Protein AF-A0A9C6TWS6-F1 (afdb_monomer_lite)

pLDDT: mean 81.6, std 17.01, range [37.81, 96.62]

Secondary structure (DSSP, 8-state):
-EEEEETTTTEEEEPPPPBPSSSS-BTTGGGTEEE--TTSSEEEPTTEEEEEEEEPTT-TT-SS-B-STTSHHHHHHHH-GGGGGGGGSS--EEEESSSSS-TTEEE--STTSEEEEEEEET------STTTSPPPB-EEEEEPPPPPPB-SSGGGGTTSTTEEEEE-TTSTT-EEEEEPTTEEEETTTTEEEESSS-SSHHHHHHHHHHHHHH------

Foldseek 3Di:
DWDDADLVQQKTKDFFFAADQQARAGPCLVVQGFFADPPAQKFFDFQKKKKFFQFDPCLPADDPWAFDPLACNVVCCVLDSSNVNRVVHDTMTMDTPPPPDGRGGDGAHNPSGGRDMWIDGNQDSPCVDRPPRGDDTITMMGGDQDDAAFDPAQVVCPVAPQFGWDQDPPNPPTTGGAHHPQWDQDSSVNYTHGPPPDDPVPPVVVVVVVVPVVDPDDDD

Organism: Arachis duranensis (NCBI:txid130453)

Structure (mmCIF, N/CA/C/O backbone):
data_AF-A0A9C6TWS6-F1
#
_entry.id   AF-A0A9C6TWS6-F1
#
loop_
_atom_site.group_PDB
_atom_site.id
_atom_site.type_symbol
_atom_site.label_atom_id
_atom_site.label_alt_id
_atom_site.label_comp_id
_atom_site.label_asym_id
_atom_site.label_entity_id
_atom_site.label_seq_id
_atom_site.pdbx_PDB_ins_code
_atom_site.Cartn_x
_atom_site.Cartn_y
_atom_site.Cartn_z
_atom_site.occupancy
_atom_site.B_iso_or_equiv
_atom_site.auth_seq_id
_atom_site.auth_comp_id
_atom_site.auth_asym_id
_atom_site.auth_atom_id
_atom_site.pdbx_PDB_model_num
ATOM 1 N N . MET A 1 1 ? -1.370 -11.671 -2.737 1.00 84.69 1 MET A N 1
ATOM 2 C CA . MET A 1 1 ? -1.533 -12.503 -1.512 1.00 84.69 1 MET A CA 1
ATOM 3 C C . MET A 1 1 ? -1.108 -11.684 -0.296 1.00 84.69 1 MET A C 1
ATOM 5 O O . MET A 1 1 ? -0.206 -10.870 -0.447 1.00 84.69 1 MET A O 1
ATOM 9 N N . ILE A 1 2 ? -1.735 -11.853 0.875 1.00 93.50 2 ILE A N 1
ATOM 10 C CA . ILE A 1 2 ? -1.324 -11.159 2.113 1.00 93.50 2 ILE A CA 1
ATOM 11 C C . ILE A 1 2 ? -0.065 -11.831 2.677 1.00 93.50 2 ILE A C 1
ATOM 13 O O . ILE A 1 2 ? -0.045 -13.051 2.817 1.00 93.50 2 ILE A O 1
ATOM 17 N N . LYS A 1 3 ? 0.969 -11.043 2.994 1.00 95.38 3 LYS A N 1
ATOM 18 C CA . LYS A 1 3 ? 2.219 -11.507 3.620 1.00 95.38 3 LYS A CA 1
ATOM 19 C C . LYS A 1 3 ? 2.184 -11.368 5.137 1.00 95.38 3 LYS A C 1
ATOM 21 O O . LYS A 1 3 ? 2.626 -12.268 5.841 1.00 95.38 3 LYS A O 1
ATOM 26 N N . SER A 1 4 ? 1.666 -10.254 5.648 1.00 96.00 4 SER A N 1
ATOM 27 C CA . SER A 1 4 ? 1.556 -10.024 7.089 1.00 96.00 4 SER A CA 1
ATOM 28 C C . SER A 1 4 ? 0.463 -9.015 7.425 1.00 96.00 4 SER A C 1
ATOM 30 O O . SER A 1 4 ? 0.057 -8.211 6.584 1.00 96.00 4 SER A O 1
ATOM 32 N N . ILE A 1 5 ? -0.012 -9.078 8.669 1.00 94.75 5 ILE A N 1
ATOM 33 C CA . ILE A 1 5 ? -0.983 -8.151 9.254 1.00 94.75 5 ILE A CA 1
ATOM 34 C C . ILE A 1 5 ? -0.455 -7.760 10.632 1.00 94.75 5 ILE A C 1
ATOM 36 O O . ILE A 1 5 ? -0.204 -8.628 11.467 1.00 94.75 5 ILE A O 1
ATOM 40 N N . ASN A 1 6 ? -0.289 -6.463 10.874 1.00 93.19 6 ASN A N 1
ATOM 41 C CA . ASN A 1 6 ? 0.106 -5.918 12.164 1.00 93.19 6 ASN A CA 1
ATOM 42 C C . ASN A 1 6 ? -1.007 -4.995 12.689 1.00 93.19 6 ASN A C 1
ATOM 44 O O . ASN A 1 6 ? -1.132 -3.864 12.214 1.00 93.19 6 ASN A O 1
ATOM 48 N N . PRO A 1 7 ? -1.818 -5.448 13.661 1.00 89.88 7 PRO A N 1
ATOM 49 C CA . PRO A 1 7 ? -2.934 -4.660 14.180 1.00 89.88 7 PRO A CA 1
ATOM 50 C C . PRO A 1 7 ? -2.487 -3.458 15.022 1.00 89.88 7 PRO A C 1
ATOM 52 O O . PRO A 1 7 ? -3.198 -2.458 15.089 1.00 89.88 7 PRO A O 1
ATOM 55 N N . THR A 1 8 ? -1.290 -3.512 15.613 1.00 89.62 8 THR A N 1
ATOM 56 C CA . THR A 1 8 ? -0.732 -2.430 16.436 1.00 89.62 8 THR A CA 1
ATOM 57 C C . THR A 1 8 ? -0.305 -1.246 15.577 1.00 89.62 8 THR A C 1
ATOM 59 O O . THR A 1 8 ? -0.665 -0.103 15.862 1.00 89.62 8 THR A O 1
ATOM 62 N N . THR A 1 9 ? 0.440 -1.512 14.500 1.00 90.12 9 THR A N 1
ATOM 63 C CA . THR A 1 9 ? 0.865 -0.472 13.550 1.00 90.12 9 THR A CA 1
ATOM 64 C C . THR A 1 9 ? -0.191 -0.176 12.489 1.00 90.12 9 THR A C 1
ATOM 66 O O . THR A 1 9 ? -0.053 0.808 11.771 1.00 90.12 9 THR A O 1
ATOM 69 N N . ARG A 1 10 ? -1.254 -0.990 12.426 1.00 92.50 10 ARG A N 1
ATOM 70 C CA . ARG A 1 10 ? -2.328 -0.944 11.426 1.00 92.50 10 ARG A CA 1
ATOM 71 C C . ARG A 1 10 ? -1.800 -1.022 9.998 1.00 92.50 10 ARG A C 1
ATOM 73 O O . ARG A 1 10 ? -2.205 -0.237 9.147 1.00 92.50 10 ARG A O 1
ATOM 80 N N . HIS A 1 11 ? -0.907 -1.982 9.759 1.00 93.06 11 HIS A N 1
ATOM 81 C CA . HIS A 1 11 ? -0.340 -2.268 8.442 1.00 93.06 11 HIS A CA 1
ATOM 82 C C . HIS A 1 11 ? -0.606 -3.700 7.987 1.00 93.06 11 HIS A C 1
ATOM 84 O O . HIS A 1 11 ? -0.444 -4.656 8.745 1.00 93.06 11 HIS A O 1
ATOM 90 N N . ILE A 1 12 ? -1.021 -3.846 6.731 1.00 95.12 12 ILE A N 1
ATOM 91 C CA . ILE A 1 12 ? -1.088 -5.109 6.006 1.00 95.12 12 ILE A CA 1
ATOM 92 C C . ILE A 1 12 ? -0.025 -5.001 4.926 1.00 95.12 12 ILE A C 1
ATOM 94 O O . ILE A 1 12 ? -0.037 -4.054 4.142 1.00 95.12 12 ILE A O 1
ATOM 98 N N . ILE A 1 13 ? 0.877 -5.972 4.860 1.00 96.62 13 ILE A N 1
ATOM 99 C CA . ILE A 1 13 ? 1.808 -6.080 3.740 1.00 96.62 13 ILE A CA 1
ATOM 100 C C . ILE A 1 13 ? 1.236 -7.113 2.781 1.00 96.62 13 ILE A C 1
ATOM 102 O O . ILE A 1 13 ? 1.040 -8.273 3.151 1.00 96.62 13 ILE A O 1
ATOM 106 N N . ILE A 1 14 ? 0.975 -6.703 1.544 1.00 96.25 14 ILE A N 1
ATOM 107 C CA . ILE A 1 14 ? 0.594 -7.609 0.462 1.00 96.25 14 ILE A CA 1
ATOM 108 C C . ILE A 1 14 ? 1.761 -7.819 -0.495 1.00 96.25 14 ILE A C 1
ATOM 110 O O . ILE A 1 14 ? 2.574 -6.927 -0.725 1.00 96.25 14 ILE A O 1
ATOM 114 N N . GLN A 1 15 ? 1.829 -9.012 -1.070 1.00 95.38 15 GLN A N 1
ATOM 115 C CA . GLN A 1 15 ? 2.700 -9.300 -2.199 1.00 95.38 15 GLN A CA 1
ATOM 116 C C . GLN A 1 15 ? 2.147 -8.567 -3.435 1.00 95.38 15 GLN A C 1
ATOM 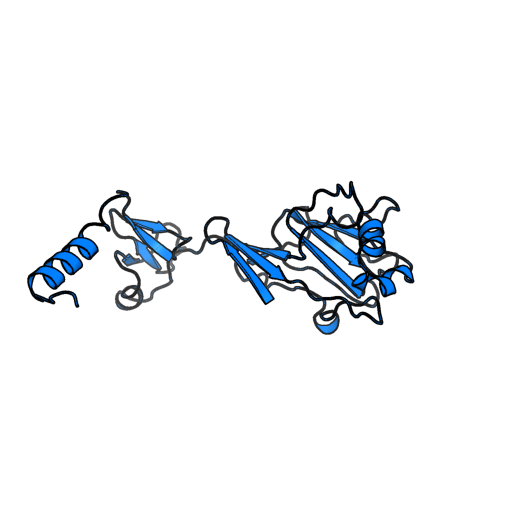118 O O . GLN A 1 15 ? 1.002 -8.865 -3.804 1.00 95.38 15 GLN A O 1
ATOM 123 N N . PRO A 1 16 ? 2.907 -7.640 -4.059 1.00 93.62 16 PRO A N 1
ATOM 124 C CA . PRO A 1 16 ? 2.514 -7.036 -5.329 1.00 93.62 16 PRO A CA 1
ATOM 125 C C . PRO A 1 16 ? 2.461 -8.084 -6.441 1.00 93.62 16 PRO A C 1
ATOM 127 O O . PRO A 1 16 ? 3.010 -9.186 -6.308 1.00 93.62 16 PRO A O 1
ATOM 130 N N . ALA A 1 17 ? 1.803 -7.724 -7.539 1.00 93.38 17 ALA A N 1
ATOM 131 C CA . ALA A 1 17 ? 1.812 -8.521 -8.750 1.00 93.38 17 ALA A CA 1
ATOM 132 C C . ALA A 1 17 ? 3.240 -8.751 -9.266 1.00 93.38 17 ALA A C 1
ATOM 134 O O . ALA A 1 17 ? 4.136 -7.927 -9.095 1.00 93.38 17 ALA A O 1
ATOM 135 N N . THR A 1 18 ? 3.461 -9.916 -9.869 1.00 93.62 18 THR A N 1
ATOM 136 C CA . THR A 1 18 ? 4.752 -10.271 -10.465 1.00 93.62 18 THR A CA 1
ATOM 137 C C . THR A 1 18 ? 4.860 -9.725 -11.882 1.00 93.62 18 THR A C 1
ATOM 139 O O . THR A 1 18 ? 3.839 -9.495 -12.537 1.00 93.62 18 THR A O 1
ATOM 142 N N . LEU A 1 19 ? 6.087 -9.605 -12.386 1.00 93.50 19 LEU A N 1
ATOM 143 C CA . LEU A 1 19 ? 6.344 -9.302 -13.792 1.00 93.50 19 LEU A CA 1
ATOM 144 C C . LEU A 1 19 ? 6.134 -10.538 -14.671 1.00 93.50 19 LEU A C 1
ATOM 146 O O . LEU A 1 19 ? 6.438 -11.667 -14.271 1.00 93.50 19 LEU A O 1
ATOM 150 N N . ASP A 1 20 ? 5.646 -10.316 -15.887 1.00 90.75 20 ASP A N 1
ATOM 151 C CA . ASP A 1 20 ? 5.745 -11.301 -16.956 1.00 90.75 20 ASP A CA 1
ATOM 152 C C . ASP A 1 20 ? 7.227 -11.483 -17.337 1.00 90.75 20 ASP A C 1
ATOM 154 O O . ASP A 1 20 ? 7.988 -10.529 -17.479 1.00 90.75 20 ASP A O 1
ATOM 158 N N . ARG A 1 21 ? 7.679 -12.733 -17.470 1.00 81.94 21 ARG A N 1
ATOM 159 C CA . ARG A 1 21 ? 9.093 -13.030 -17.765 1.00 81.94 21 ARG A CA 1
ATOM 160 C C . ARG A 1 21 ? 9.472 -12.749 -19.219 1.00 81.94 21 ARG A C 1
ATOM 162 O O . ARG A 1 21 ? 10.650 -12.584 -19.525 1.00 81.94 21 ARG A O 1
ATOM 169 N N . SER A 1 22 ? 8.492 -12.766 -20.115 1.00 86.75 22 SER A N 1
ATOM 170 C CA . SER A 1 22 ? 8.657 -12.588 -21.558 1.00 86.75 22 SER A CA 1
ATOM 171 C C . SER A 1 22 ? 8.461 -11.139 -22.002 1.00 86.75 22 SER A C 1
ATOM 173 O O . SER A 1 22 ? 9.038 -10.724 -23.008 1.00 86.75 22 SER A O 1
ATOM 175 N N . ALA A 1 23 ? 7.705 -10.354 -21.232 1.00 90.06 23 ALA A N 1
ATOM 176 C CA . ALA A 1 23 ? 7.381 -8.966 -21.529 1.00 90.06 23 ALA A CA 1
ATOM 177 C C . ALA A 1 23 ? 7.491 -8.094 -20.274 1.00 90.06 23 ALA A C 1
ATOM 179 O O . ALA A 1 23 ? 7.151 -8.521 -19.182 1.00 90.06 23 ALA A O 1
ATOM 180 N N . CYS A 1 24 ? 7.914 -6.837 -20.414 1.00 92.38 24 CYS A N 1
ATOM 181 C CA . CYS A 1 24 ? 7.959 -5.918 -19.275 1.00 92.38 24 CYS A CA 1
ATOM 182 C C . CYS A 1 24 ? 6.562 -5.372 -18.934 1.00 92.38 24 CYS A C 1
ATOM 184 O O . CYS A 1 24 ? 6.238 -4.216 -19.220 1.00 92.38 24 CYS A O 1
ATOM 186 N N . VAL A 1 25 ? 5.711 -6.231 -18.381 1.00 93.50 25 VAL A N 1
ATOM 187 C CA . VAL A 1 25 ? 4.344 -5.920 -17.956 1.00 93.50 25 VAL A CA 1
ATOM 188 C C . VAL A 1 25 ? 4.066 -6.578 -16.609 1.00 93.50 25 VAL A C 1
ATOM 190 O O . VAL A 1 25 ? 4.590 -7.652 -16.315 1.00 93.50 25 VAL A O 1
ATOM 193 N N . SER A 1 26 ? 3.257 -5.926 -15.778 1.00 94.69 26 SER A N 1
ATOM 194 C CA . SER A 1 26 ? 2.786 -6.536 -14.537 1.00 94.69 26 SER A CA 1
ATOM 195 C C . SER A 1 26 ? 1.630 -7.488 -14.828 1.00 94.69 26 SER A C 1
ATOM 197 O O . SER A 1 26 ? 0.787 -7.221 -15.687 1.00 94.69 26 SER A O 1
ATOM 199 N N . THR A 1 27 ? 1.555 -8.589 -14.088 1.00 94.38 27 THR A N 1
ATOM 200 C CA . THR A 1 27 ? 0.471 -9.581 -14.209 1.00 94.38 27 THR A CA 1
ATOM 201 C C . THR A 1 27 ? -0.915 -9.007 -13.896 1.00 94.38 27 THR A C 1
ATOM 203 O O . THR A 1 27 ? -1.916 -9.507 -14.407 1.00 94.38 27 THR A O 1
ATOM 206 N N . ASP A 1 28 ? -0.992 -7.917 -13.134 1.00 93.88 28 ASP A N 1
ATOM 207 C CA . ASP A 1 28 ? -2.223 -7.188 -12.811 1.00 93.88 28 ASP A CA 1
ATOM 208 C C . ASP A 1 28 ? -2.467 -5.948 -13.689 1.00 93.88 28 ASP A C 1
ATOM 210 O O . ASP A 1 28 ? -3.345 -5.142 -13.384 1.00 93.88 28 ASP A O 1
ATOM 214 N N . LEU A 1 29 ? -1.753 -5.797 -14.813 1.00 93.19 29 LEU A N 1
ATOM 215 C CA . LEU A 1 29 ? -1.938 -4.669 -15.735 1.00 93.19 29 LEU A CA 1
ATOM 216 C C . LEU A 1 29 ? -3.398 -4.514 -16.196 1.00 93.19 29 LEU A C 1
ATOM 218 O O . LEU A 1 29 ? -3.885 -3.400 -16.359 1.00 93.19 29 LEU A O 1
ATOM 222 N N . HIS A 1 30 ? -4.110 -5.629 -16.368 1.00 91.62 30 HIS A N 1
ATOM 223 C CA . HIS A 1 30 ? -5.527 -5.651 -16.739 1.00 91.62 30 HIS A CA 1
ATOM 224 C C . HIS A 1 30 ? -6.467 -5.106 -15.648 1.00 91.62 30 HIS A C 1
ATOM 226 O O . HIS A 1 30 ? -7.577 -4.684 -15.962 1.00 91.62 30 HIS A O 1
ATOM 232 N N . PHE A 1 31 ? -6.020 -5.078 -14.390 1.00 91.81 31 PHE A N 1
ATOM 233 C CA . PHE A 1 31 ? -6.698 -4.423 -13.267 1.00 91.81 31 PHE A CA 1
ATOM 234 C C . PHE A 1 31 ? -6.164 -3.010 -12.990 1.00 91.81 31 PHE A C 1
ATOM 236 O O . PHE A 1 31 ? -6.605 -2.357 -12.047 1.00 91.81 31 PHE A O 1
ATOM 243 N N . GLU A 1 32 ? -5.238 -2.528 -13.824 1.00 91.81 32 GLU A N 1
ATOM 244 C CA . GLU A 1 32 ? -4.543 -1.249 -13.671 1.00 91.81 32 GLU A CA 1
ATOM 245 C C . GLU A 1 32 ? -3.717 -1.128 -12.373 1.00 91.81 32 GLU A C 1
ATOM 247 O O . GLU A 1 32 ? -3.438 -0.017 -11.912 1.00 91.81 32 GLU A O 1
ATOM 252 N N . GLY A 1 33 ? -3.285 -2.258 -11.803 1.00 92.44 33 GLY A N 1
ATOM 253 C CA . GLY A 1 33 ? -2.496 -2.314 -10.571 1.00 92.44 33 GLY A CA 1
ATOM 254 C C . GLY A 1 33 ? -3.348 -2.436 -9.306 1.00 92.44 33 GLY A C 1
ATOM 255 O O . GLY A 1 33 ? -4.376 -3.115 -9.281 1.00 92.44 33 GLY A O 1
ATOM 256 N N . ILE A 1 34 ? -2.926 -1.762 -8.233 1.00 92.25 34 ILE A N 1
ATOM 257 C CA . ILE A 1 34 ? -3.652 -1.745 -6.955 1.00 92.25 34 ILE A CA 1
ATOM 258 C C . ILE A 1 34 ? -4.585 -0.545 -6.929 1.00 92.25 34 ILE A C 1
ATOM 260 O O . ILE A 1 34 ? -4.135 0.593 -7.052 1.00 92.25 34 ILE A O 1
ATOM 264 N N . ARG A 1 35 ? -5.870 -0.795 -6.676 1.00 90.81 35 ARG A N 1
ATOM 265 C CA . ARG A 1 35 ? -6.888 0.236 -6.454 1.00 90.81 35 ARG A CA 1
ATOM 266 C C . ARG A 1 35 ? -7.659 -0.074 -5.177 1.00 90.81 35 ARG A C 1
ATOM 268 O O . ARG A 1 35 ? -8.337 -1.095 -5.079 1.00 90.81 35 ARG A O 1
ATOM 275 N N . LEU A 1 36 ? -7.526 0.800 -4.190 1.00 91.00 36 LEU A N 1
ATOM 276 C CA . LEU A 1 36 ? -8.273 0.765 -2.940 1.00 91.00 36 LEU A CA 1
ATOM 277 C C . LEU A 1 36 ? -9.567 1.564 -3.106 1.00 91.00 36 LEU A C 1
ATOM 279 O O . LEU A 1 36 ? -9.651 2.494 -3.907 1.00 91.00 36 LEU A O 1
ATOM 283 N N . ASN A 1 37 ? -10.595 1.186 -2.353 1.00 89.81 37 ASN A N 1
ATOM 284 C CA . ASN A 1 37 ? -11.845 1.932 -2.337 1.00 89.81 37 ASN A CA 1
ATOM 285 C C . ASN A 1 37 ? -11.700 3.137 -1.403 1.00 89.81 37 ASN A C 1
ATOM 287 O O . ASN A 1 37 ? -11.523 2.952 -0.202 1.00 89.81 37 ASN A O 1
ATOM 291 N N . GLU A 1 38 ? -11.821 4.344 -1.955 1.00 87.44 38 GLU A N 1
ATOM 292 C CA . GLU A 1 38 ? -11.657 5.616 -1.235 1.00 87.44 38 GLU A CA 1
ATOM 293 C C . GLU A 1 38 ? -12.685 5.814 -0.103 1.00 87.44 38 GLU A C 1
ATOM 295 O O . GLU A 1 38 ? -12.494 6.656 0.768 1.00 87.44 38 GLU A O 1
ATOM 300 N N . THR A 1 39 ? -13.776 5.037 -0.086 1.00 88.19 39 THR A N 1
ATOM 301 C CA . THR A 1 39 ? -14.777 5.071 0.996 1.00 88.19 39 THR A CA 1
ATOM 302 C C . THR A 1 39 ? -14.461 4.127 2.154 1.00 88.19 39 THR A C 1
ATOM 304 O O . THR A 1 39 ? -15.094 4.209 3.209 1.00 88.19 39 THR A O 1
ATOM 307 N N . LEU A 1 40 ? -13.506 3.212 1.973 1.00 89.75 40 LEU A N 1
ATOM 308 C CA . LEU A 1 40 ? -13.061 2.287 3.008 1.00 89.75 40 LEU A CA 1
ATOM 309 C C . LEU A 1 40 ? -11.874 2.881 3.780 1.00 89.75 40 LEU A C 1
ATOM 311 O O . LEU A 1 40 ? -11.134 3.701 3.245 1.00 89.75 40 LEU A O 1
ATOM 315 N N . PRO A 1 41 ? -11.631 2.448 5.030 1.00 90.12 41 PRO A N 1
ATOM 316 C CA . PRO A 1 41 ? -10.602 3.039 5.886 1.00 90.12 41 PRO A CA 1
ATOM 317 C C . PRO A 1 41 ? -9.176 2.589 5.523 1.00 90.12 41 PRO A C 1
ATOM 319 O O . PRO A 1 41 ? -8.335 2.523 6.415 1.00 90.12 41 PRO A O 1
ATOM 322 N N . PHE A 1 42 ? -8.907 2.235 4.264 1.00 91.81 42 PHE A N 1
ATOM 323 C CA . PHE A 1 42 ? -7.625 1.707 3.797 1.00 91.81 42 PHE A CA 1
ATOM 324 C C . PHE A 1 42 ? -6.922 2.696 2.873 1.00 91.81 42 PHE A C 1
ATOM 326 O O . PHE A 1 42 ? -7.545 3.294 2.001 1.00 91.81 42 PHE A O 1
ATOM 333 N N . ALA A 1 43 ? -5.606 2.778 3.021 1.00 92.50 43 ALA A N 1
ATOM 334 C CA . ALA A 1 43 ? -4.726 3.596 2.204 1.00 92.50 43 ALA A CA 1
ATOM 335 C C . ALA A 1 43 ? -3.397 2.867 1.965 1.00 92.50 43 ALA A C 1
ATOM 337 O O . ALA A 1 43 ? -2.952 2.085 2.797 1.00 92.50 43 ALA A O 1
ATOM 338 N N . VAL A 1 44 ? -2.721 3.123 0.854 1.00 92.31 44 VAL A N 1
ATOM 339 C CA . VAL A 1 44 ? -1.317 2.779 0.645 1.00 92.31 44 VAL A CA 1
ATOM 340 C C . VAL A 1 44 ? -0.497 3.548 1.680 1.00 92.31 44 VAL A C 1
ATOM 342 O O . VAL A 1 44 ? -0.560 4.773 1.752 1.00 92.31 44 VAL A O 1
ATOM 345 N N . ALA A 1 45 ? 0.250 2.822 2.507 1.00 92.25 45 ALA A N 1
ATOM 346 C CA . ALA A 1 45 ? 1.021 3.404 3.597 1.00 92.25 45 ALA A CA 1
ATOM 347 C C . ALA A 1 45 ? 2.170 4.277 3.078 1.00 92.25 45 ALA A C 1
ATOM 349 O O . ALA A 1 45 ? 2.662 4.082 1.963 1.00 92.25 45 ALA A O 1
ATOM 350 N N . THR A 1 46 ? 2.645 5.206 3.903 1.00 89.31 46 THR A N 1
ATOM 351 C CA . THR A 1 46 ? 3.897 5.944 3.670 1.00 89.31 46 THR A CA 1
ATOM 352 C C . THR A 1 46 ? 5.104 5.005 3.746 1.00 89.31 46 THR A C 1
ATOM 354 O O . THR A 1 46 ? 5.085 4.042 4.504 1.00 89.31 46 THR A O 1
ATOM 357 N N . GLY A 1 47 ? 6.160 5.287 2.977 1.00 88.44 47 GLY A N 1
ATOM 358 C CA . GLY A 1 47 ? 7.425 4.540 3.044 1.00 88.44 47 GLY A CA 1
ATOM 359 C C . GLY A 1 47 ? 7.557 3.389 2.042 1.00 88.44 47 GLY A C 1
ATOM 360 O O . GLY A 1 47 ? 8.642 2.823 1.898 1.00 88.44 47 GLY A O 1
ATOM 361 N N . ASN A 1 48 ? 6.513 3.087 1.265 1.00 92.12 48 ASN A N 1
ATOM 362 C CA . ASN A 1 48 ? 6.661 2.206 0.110 1.00 92.12 48 ASN A CA 1
ATOM 363 C C . ASN A 1 48 ? 7.528 2.894 -0.950 1.00 92.12 48 ASN A C 1
ATOM 365 O O . ASN A 1 48 ? 7.296 4.053 -1.295 1.00 92.12 48 ASN A O 1
ATOM 369 N N . THR A 1 49 ? 8.495 2.171 -1.507 1.00 92.31 49 THR A N 1
ATOM 370 C CA . THR A 1 49 ? 9.206 2.567 -2.724 1.00 92.31 49 THR A CA 1
ATOM 371 C C . THR A 1 49 ? 8.613 1.814 -3.899 1.00 92.31 49 THR A C 1
ATOM 373 O O . THR A 1 49 ? 8.716 0.589 -3.968 1.00 92.31 49 THR A O 1
ATOM 376 N N . ILE A 1 50 ? 8.003 2.555 -4.817 1.00 92.69 50 ILE A N 1
ATOM 377 C CA . ILE A 1 50 ? 7.380 2.023 -6.022 1.00 92.69 50 ILE A CA 1
ATOM 378 C C . ILE A 1 50 ? 8.337 2.229 -7.189 1.00 92.69 50 ILE A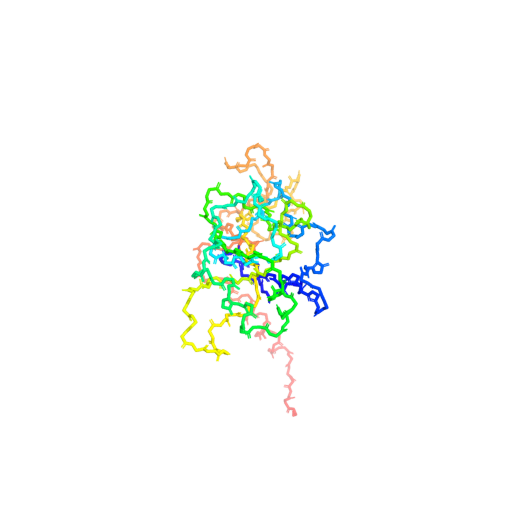 C 1
ATOM 380 O O . ILE A 1 50 ? 8.710 3.358 -7.504 1.00 92.69 50 ILE A O 1
ATOM 384 N N . ILE A 1 51 ? 8.717 1.132 -7.834 1.00 93.00 51 ILE A N 1
ATOM 385 C CA . ILE A 1 51 ? 9.473 1.107 -9.081 1.00 93.00 51 ILE A CA 1
ATOM 386 C C . ILE A 1 51 ? 8.473 0.940 -10.217 1.00 93.00 51 ILE A C 1
ATOM 388 O O . ILE A 1 51 ? 7.740 -0.041 -10.247 1.00 93.00 51 ILE A O 1
ATOM 392 N N . LEU A 1 52 ? 8.443 1.879 -11.153 1.00 92.62 52 LEU A N 1
ATOM 393 C CA . LEU A 1 52 ? 7.614 1.831 -12.349 1.00 92.62 52 LEU A CA 1
ATOM 394 C C . LEU A 1 52 ? 8.470 1.460 -13.560 1.00 92.62 52 LEU A C 1
ATOM 396 O O . LEU A 1 52 ? 9.570 1.983 -13.749 1.00 92.62 52 LEU A O 1
ATOM 400 N N . LEU A 1 53 ? 7.958 0.555 -14.386 1.00 92.69 53 LEU A N 1
ATOM 401 C CA . LEU A 1 53 ? 8.688 -0.066 -15.486 1.00 92.69 53 LEU A CA 1
ATOM 402 C C . LEU A 1 53 ? 7.877 0.026 -16.780 1.00 92.69 53 LEU A C 1
ATOM 404 O O . LEU A 1 53 ? 6.643 0.059 -16.750 1.00 92.69 53 LEU A O 1
ATOM 408 N N . ASN A 1 54 ? 8.584 0.029 -17.915 1.00 91.88 54 ASN A N 1
ATOM 409 C CA . ASN A 1 54 ? 7.987 0.159 -19.246 1.00 91.88 54 ASN A CA 1
ATOM 410 C C . ASN A 1 54 ? 7.049 1.372 -19.324 1.00 91.88 54 ASN A C 1
ATOM 412 O O . ASN A 1 54 ? 5.842 1.247 -19.540 1.00 91.88 54 ASN A O 1
ATOM 416 N N . CYS A 1 55 ? 7.616 2.541 -19.041 1.00 88.56 55 CYS A N 1
ATOM 417 C CA . CYS A 1 55 ? 6.901 3.803 -19.029 1.00 88.56 55 CYS A CA 1
ATOM 418 C C . CYS A 1 55 ? 6.955 4.477 -20.400 1.00 88.56 55 CYS A C 1
ATOM 420 O O . CYS A 1 55 ? 8.007 4.539 -21.037 1.00 88.56 55 CYS A O 1
ATOM 422 N N . THR A 1 56 ? 5.838 5.056 -20.831 1.00 84.12 56 THR A N 1
ATOM 423 C CA . THR A 1 56 ? 5.845 6.033 -21.921 1.00 84.12 56 THR A CA 1
ATOM 424 C C . THR A 1 56 ? 6.333 7.382 -21.398 1.00 84.12 56 THR A C 1
ATOM 426 O O . THR A 1 56 ? 5.796 7.891 -20.410 1.00 84.12 56 THR A O 1
ATOM 429 N N . ILE A 1 57 ? 7.320 7.976 -22.072 1.00 66.94 57 ILE A N 1
ATOM 430 C CA . ILE A 1 57 ? 7.781 9.347 -21.811 1.00 66.94 57 ILE A CA 1
ATOM 431 C C . ILE A 1 57 ? 6.560 10.277 -21.915 1.00 66.94 57 ILE A C 1
ATOM 433 O O . ILE A 1 57 ? 5.797 10.176 -22.875 1.00 66.94 57 ILE A O 1
ATOM 437 N N . ASN A 1 58 ? 6.370 11.155 -20.923 1.00 60.22 58 ASN A N 1
ATOM 438 C CA . ASN A 1 58 ? 5.211 12.049 -20.741 1.00 60.22 58 ASN A CA 1
ATOM 439 C C . ASN A 1 58 ? 3.969 11.451 -20.052 1.00 60.22 58 ASN A C 1
ATOM 441 O O . ASN A 1 58 ? 2.878 11.967 -20.271 1.00 60.22 58 ASN A O 1
ATOM 445 N N . ALA A 1 59 ? 4.089 10.415 -19.211 1.00 56.78 59 ALA A N 1
ATOM 446 C CA . ALA A 1 59 ? 2.980 9.965 -18.357 1.00 56.78 59 ALA A CA 1
ATOM 447 C C . ALA A 1 59 ? 2.471 11.130 -17.455 1.00 56.78 59 ALA A C 1
ATOM 449 O O . ALA A 1 59 ? 3.141 11.469 -16.478 1.00 56.78 59 ALA A O 1
ATOM 450 N N . PRO A 1 60 ? 1.309 11.763 -17.730 1.00 50.62 60 PRO A N 1
ATOM 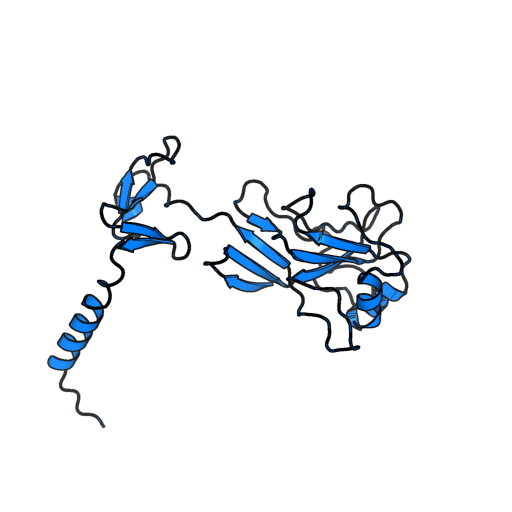451 C CA . PRO A 1 60 ? 0.968 13.091 -17.188 1.00 50.62 60 PRO A CA 1
ATOM 452 C C . PRO A 1 60 ? 0.471 13.110 -15.731 1.00 50.62 60 PRO A C 1
ATOM 454 O O . PRO A 1 60 ? 0.004 14.141 -15.252 1.00 50.62 60 PRO A O 1
ATOM 457 N N . HIS A 1 61 ? 0.465 11.969 -15.037 1.00 52.22 61 HIS A N 1
ATOM 458 C CA . HIS A 1 61 ? -0.404 11.766 -13.867 1.00 52.22 61 HIS A CA 1
ATOM 459 C C . HIS A 1 61 ? 0.263 11.112 -12.660 1.00 52.22 61 HIS A C 1
ATOM 461 O O . HIS A 1 61 ? -0.431 10.631 -11.763 1.00 52.22 61 HIS A O 1
ATOM 467 N N . ALA A 1 62 ? 1.589 11.065 -12.631 1.00 55.03 62 ALA A N 1
ATOM 468 C CA . ALA A 1 62 ? 2.305 10.395 -11.563 1.00 55.03 62 ALA A CA 1
ATOM 469 C C . ALA A 1 62 ? 2.791 11.384 -10.481 1.00 55.03 62 ALA A C 1
ATOM 471 O O . ALA A 1 62 ? 2.907 12.580 -10.760 1.00 55.03 62 ALA A O 1
ATOM 472 N N . PRO A 1 63 ? 3.072 10.900 -9.252 1.00 61.38 63 PRO A N 1
ATOM 473 C CA . PRO A 1 63 ? 3.817 11.642 -8.225 1.00 61.38 63 PRO A CA 1
ATOM 474 C C . PRO A 1 63 ? 5.127 12.219 -8.789 1.00 61.38 63 PRO A C 1
ATOM 476 O O . PRO A 1 63 ? 5.492 11.838 -9.898 1.00 61.38 63 PRO A O 1
ATOM 479 N N . PRO A 1 64 ? 5.885 13.084 -8.083 1.00 72.81 64 PRO A N 1
ATOM 480 C CA . PRO A 1 64 ? 7.231 13.440 -8.532 1.00 72.81 64 PRO A CA 1
ATOM 481 C C . PRO A 1 64 ? 8.058 12.155 -8.707 1.00 72.81 64 PRO A C 1
ATOM 483 O O . PRO A 1 64 ? 8.507 11.547 -7.736 1.00 72.81 64 PRO A O 1
ATOM 486 N N . LEU A 1 65 ? 8.158 11.703 -9.957 1.00 84.81 65 LEU A N 1
ATOM 487 C CA . LEU A 1 65 ? 8.800 10.461 -10.348 1.00 84.81 65 LEU A CA 1
ATOM 488 C C . LEU A 1 65 ? 10.278 10.750 -10.573 1.00 84.81 65 LEU A C 1
ATOM 490 O O . LEU A 1 65 ? 10.631 11.609 -11.380 1.00 84.81 65 LEU A O 1
ATOM 494 N N . ASP A 1 66 ? 11.140 9.988 -9.917 1.00 87.12 66 ASP A N 1
ATOM 495 C CA . ASP A 1 66 ? 12.556 9.950 -10.244 1.00 87.12 66 ASP A CA 1
ATOM 496 C C . ASP A 1 66 ? 12.787 8.962 -11.392 1.00 87.12 66 ASP A C 1
ATOM 498 O O . ASP A 1 66 ? 12.880 7.749 -11.185 1.00 87.12 66 ASP A O 1
ATOM 502 N N . CYS A 1 67 ? 12.855 9.493 -12.610 1.00 88.00 67 CYS A N 1
ATOM 503 C CA . CYS A 1 67 ? 13.235 8.762 -13.823 1.00 88.00 67 CYS A CA 1
ATOM 504 C C . CYS A 1 67 ? 14.689 9.056 -14.241 1.00 88.00 67 CYS A C 1
ATOM 506 O O . CYS A 1 67 ? 15.059 8.834 -15.394 1.00 88.00 67 CYS A O 1
ATOM 508 N N . SER A 1 68 ? 15.497 9.651 -13.353 1.00 85.88 68 SER A N 1
ATOM 509 C CA . SER A 1 68 ? 16.893 9.975 -13.647 1.00 85.88 68 SER A CA 1
ATOM 510 C C . SER A 1 68 ? 17.734 8.706 -13.797 1.00 85.88 68 SER A C 1
ATOM 512 O O . SER A 1 68 ? 17.384 7.647 -13.281 1.00 85.88 68 SER A O 1
ATOM 514 N N . ALA A 1 69 ? 18.903 8.817 -14.432 1.00 83.94 69 ALA A N 1
ATOM 515 C CA . ALA A 1 69 ? 19.832 7.690 -14.558 1.00 83.94 69 ALA A CA 1
ATOM 516 C C . ALA A 1 69 ? 20.318 7.136 -13.198 1.00 83.94 69 ALA A C 1
ATOM 518 O O . ALA A 1 69 ? 20.767 5.994 -13.126 1.00 83.94 69 ALA A O 1
ATOM 519 N N . SER A 1 70 ? 20.225 7.929 -12.122 1.00 84.25 70 SER A N 1
ATOM 520 C CA . SER A 1 70 ? 20.523 7.523 -10.741 1.00 84.25 70 SER A CA 1
ATOM 521 C C . SER A 1 70 ? 19.344 6.874 -10.009 1.00 84.25 70 SER A C 1
ATOM 523 O O . SER A 1 70 ? 19.509 6.439 -8.870 1.00 84.25 70 SER A O 1
ATOM 525 N N . SER A 1 71 ? 18.169 6.803 -10.638 1.00 86.38 71 SER A N 1
ATOM 526 C CA . SER A 1 71 ? 16.975 6.212 -10.042 1.00 86.38 71 SER A CA 1
ATOM 527 C C . SER A 1 71 ? 17.205 4.740 -9.674 1.00 86.38 71 SER A C 1
ATOM 529 O O . SER A 1 71 ? 17.781 3.982 -10.468 1.00 86.38 71 SER A O 1
ATOM 531 N N . PRO A 1 72 ? 16.695 4.273 -8.518 1.00 87.44 72 PRO A N 1
ATOM 532 C CA . PRO A 1 72 ? 16.800 2.872 -8.112 1.00 87.44 72 PRO A CA 1
ATOM 533 C C . PRO A 1 72 ? 16.097 1.899 -9.073 1.00 87.44 72 PRO A C 1
ATOM 535 O O . PRO A 1 72 ? 16.319 0.692 -8.996 1.00 87.44 72 PRO A O 1
ATOM 538 N N . CYS A 1 73 ? 15.272 2.380 -10.011 1.00 90.31 73 CYS A N 1
ATOM 539 C CA . CYS A 1 73 ? 14.673 1.513 -11.025 1.00 90.31 73 CYS A CA 1
ATOM 540 C C . CYS A 1 73 ? 15.727 0.851 -11.928 1.00 90.31 73 CYS A C 1
ATOM 542 O O . CYS A 1 73 ? 15.570 -0.307 -12.317 1.00 90.31 73 CYS A O 1
ATOM 544 N N . HIS A 1 74 ? 16.833 1.544 -12.214 1.00 89.31 74 HIS A N 1
ATOM 545 C CA . HIS A 1 74 ? 17.898 1.011 -13.059 1.00 89.31 74 HIS A CA 1
ATOM 546 C C . HIS A 1 74 ? 18.695 -0.093 -12.356 1.00 89.31 74 HIS A C 1
ATOM 548 O O . HIS A 1 74 ? 18.988 -1.120 -12.973 1.00 89.31 74 HIS A O 1
ATOM 554 N N . SER A 1 75 ? 19.007 0.077 -11.066 1.00 88.25 75 SER A N 1
ATOM 555 C CA . SER A 1 75 ? 19.638 -0.986 -10.275 1.00 88.25 75 SER A CA 1
ATOM 556 C C . SER A 1 75 ? 18.693 -2.170 -10.083 1.00 88.25 75 SER A C 1
ATOM 558 O O . SER A 1 75 ? 19.133 -3.307 -10.228 1.00 88.25 75 SER A O 1
ATOM 560 N N . TYR A 1 76 ? 17.389 -1.931 -9.890 1.00 90.06 76 TYR A N 1
ATOM 561 C CA . TYR A 1 76 ? 16.391 -3.003 -9.822 1.00 90.06 76 TYR A CA 1
ATOM 562 C C . TYR A 1 76 ? 16.436 -3.892 -11.073 1.00 90.06 76 TYR A C 1
ATOM 564 O O . TYR A 1 76 ? 16.620 -5.101 -10.946 1.00 90.06 76 TYR A O 1
ATOM 572 N N . ILE A 1 77 ? 16.345 -3.296 -12.270 1.00 90.69 77 ILE A N 1
ATOM 573 C CA . ILE A 1 77 ? 16.372 -4.028 -13.550 1.00 90.69 77 ILE A CA 1
ATOM 574 C C . ILE A 1 77 ? 17.664 -4.842 -13.710 1.00 90.69 77 ILE A C 1
ATOM 576 O O . ILE A 1 77 ? 17.634 -5.951 -14.240 1.00 90.69 77 ILE A O 1
ATOM 580 N N . LYS A 1 78 ? 18.801 -4.298 -13.265 1.00 88.50 78 LYS A N 1
ATOM 581 C CA . LYS A 1 78 ? 20.106 -4.962 -13.361 1.00 88.50 78 LYS A CA 1
ATOM 582 C C . LYS A 1 78 ? 20.232 -6.151 -12.405 1.00 88.50 78 LYS A C 1
ATOM 584 O O . LYS A 1 78 ? 20.796 -7.176 -12.785 1.00 88.50 78 LYS A O 1
ATOM 589 N N . ASP A 1 79 ? 19.729 -6.006 -11.183 1.00 87.50 79 ASP A N 1
ATOM 590 C CA . ASP A 1 79 ? 19.918 -6.985 -10.110 1.00 87.50 79 ASP A CA 1
ATOM 591 C C . ASP A 1 79 ? 18.881 -8.124 -10.152 1.00 87.50 79 ASP A C 1
ATOM 593 O O . ASP A 1 79 ? 19.124 -9.203 -9.605 1.00 87.50 79 ASP A O 1
ATOM 597 N N . HIS A 1 80 ? 17.741 -7.918 -10.824 1.00 87.94 80 HIS A N 1
ATOM 598 C CA . HIS A 1 80 ? 16.603 -8.841 -10.827 1.00 87.94 80 HIS A CA 1
ATOM 599 C C . HIS A 1 80 ? 16.408 -9.537 -12.175 1.00 87.94 80 HIS A C 1
ATOM 601 O O . HIS A 1 80 ? 16.064 -8.927 -13.187 1.00 87.94 80 HIS A O 1
ATOM 607 N N . LYS A 1 81 ? 16.567 -10.865 -12.185 1.00 87.25 81 LYS A N 1
ATOM 608 C CA . LYS A 1 81 ? 16.443 -11.683 -13.406 1.00 87.25 81 LYS A CA 1
ATOM 609 C C . LYS A 1 81 ? 15.033 -11.661 -14.004 1.00 87.25 81 LYS A C 1
ATOM 611 O O . LYS A 1 81 ? 14.887 -11.760 -15.218 1.00 87.25 81 LYS A O 1
ATOM 616 N N . ASP A 1 82 ? 14.007 -11.540 -13.171 1.00 85.44 82 ASP A N 1
ATOM 617 C CA . ASP A 1 82 ? 12.604 -11.411 -13.576 1.00 85.44 82 ASP A CA 1
ATOM 618 C C . ASP A 1 82 ? 12.296 -10.064 -14.245 1.00 85.44 82 ASP A C 1
ATOM 620 O O . ASP A 1 82 ? 11.333 -9.970 -14.999 1.00 85.44 82 ASP A O 1
ATOM 624 N N . ALA A 1 83 ? 13.155 -9.057 -14.067 1.00 88.94 83 ALA A N 1
ATOM 625 C CA . ALA A 1 83 ? 13.058 -7.763 -14.735 1.00 88.94 83 ALA A CA 1
ATOM 626 C C . ALA A 1 83 ? 13.860 -7.689 -16.049 1.00 88.94 83 ALA A C 1
ATOM 628 O O . ALA A 1 83 ? 13.930 -6.627 -16.667 1.00 88.94 83 ALA A O 1
ATOM 629 N N . TYR A 1 84 ? 14.446 -8.794 -16.528 1.00 87.81 84 TYR A N 1
ATOM 630 C CA . TYR A 1 84 ? 15.298 -8.793 -17.725 1.00 87.81 84 TYR A CA 1
ATOM 631 C C . TYR A 1 84 ? 14.598 -8.223 -18.972 1.00 87.81 84 TYR A C 1
ATOM 633 O O . TYR A 1 84 ? 15.196 -7.448 -19.723 1.00 87.81 84 TYR A O 1
ATOM 641 N N . ALA A 1 85 ? 13.315 -8.543 -19.177 1.00 90.06 85 ALA A N 1
ATOM 642 C CA . ALA A 1 85 ? 12.526 -7.997 -20.284 1.00 90.06 85 ALA A CA 1
ATOM 643 C C . ALA A 1 85 ? 12.398 -6.460 -20.215 1.00 90.06 85 ALA A C 1
ATOM 645 O O . ALA A 1 85 ? 12.292 -5.798 -21.247 1.00 90.06 85 ALA A O 1
ATOM 646 N N . CYS A 1 86 ? 12.469 -5.884 -19.011 1.00 90.56 86 CYS A N 1
ATOM 647 C CA . CYS A 1 86 ? 12.416 -4.445 -18.768 1.00 90.56 86 CYS A CA 1
ATOM 648 C C . CYS A 1 86 ? 13.714 -3.713 -19.112 1.00 90.56 86 CYS A C 1
ATOM 650 O O . CYS A 1 86 ? 13.681 -2.511 -19.353 1.00 90.56 86 CYS A O 1
ATOM 652 N N . GLY A 1 87 ? 14.844 -4.417 -19.223 1.00 86.12 87 GLY A N 1
ATOM 653 C CA . GLY A 1 87 ? 16.099 -3.818 -19.689 1.00 86.12 87 GLY A CA 1
ATOM 654 C C . GLY A 1 87 ? 16.077 -3.395 -21.161 1.00 86.12 87 GLY A C 1
ATOM 655 O O . GLY A 1 87 ? 16.973 -2.684 -21.604 1.00 86.12 87 GLY A O 1
ATOM 656 N N . ARG A 1 88 ? 15.067 -3.828 -21.929 1.00 79.81 88 ARG A N 1
ATOM 657 C CA . ARG A 1 88 ? 14.925 -3.546 -23.367 1.00 79.81 88 ARG A CA 1
ATOM 658 C C . ARG A 1 88 ? 13.986 -2.372 -23.677 1.00 79.81 88 ARG A C 1
ATOM 660 O O . ARG A 1 88 ? 13.831 -2.034 -24.846 1.00 79.81 88 ARG A O 1
ATOM 667 N N . VAL A 1 89 ? 13.337 -1.784 -22.667 1.00 70.94 89 VAL A N 1
ATOM 668 C CA . VAL A 1 89 ? 12.347 -0.700 -22.825 1.00 70.94 89 VAL A CA 1
ATOM 669 C C . VAL A 1 89 ? 12.881 0.646 -22.337 1.00 70.94 89 VAL A C 1
ATOM 671 O O . VAL A 1 89 ? 13.783 0.714 -21.509 1.00 70.94 89 VAL A O 1
ATOM 674 N N . ALA A 1 90 ? 12.332 1.726 -22.898 1.00 67.19 90 ALA A N 1
ATOM 675 C CA . ALA A 1 90 ? 12.994 3.029 -22.962 1.00 67.19 90 ALA A CA 1
ATOM 676 C C . ALA A 1 90 ? 12.974 3.862 -21.667 1.00 67.19 90 ALA A C 1
ATOM 678 O O . ALA A 1 90 ? 13.749 4.811 -21.556 1.00 67.19 90 ALA A O 1
ATOM 679 N N . THR A 1 91 ? 12.098 3.581 -20.694 1.00 86.81 91 THR A N 1
ATOM 680 C CA . THR A 1 91 ? 11.990 4.421 -19.484 1.00 86.81 91 THR A CA 1
ATOM 681 C C . THR A 1 91 ? 11.485 3.636 -18.275 1.00 86.81 91 THR A C 1
ATOM 683 O O . THR A 1 91 ? 10.491 2.908 -18.357 1.00 86.81 91 THR A O 1
ATOM 686 N N . CYS A 1 92 ? 12.164 3.821 -17.143 1.00 90.38 92 CYS A N 1
ATOM 687 C CA . CYS A 1 92 ? 11.715 3.416 -15.816 1.00 90.38 92 CYS A CA 1
ATOM 688 C C . CYS A 1 92 ? 11.784 4.611 -14.867 1.00 90.38 92 CYS A C 1
ATOM 690 O O . CYS A 1 92 ? 12.512 5.570 -15.123 1.00 90.38 92 CYS A O 1
ATOM 692 N N . CYS A 1 93 ? 11.019 4.549 -13.784 1.00 90.25 93 CYS A N 1
ATOM 693 C CA . CYS A 1 93 ? 10.989 5.591 -12.769 1.00 90.25 93 CYS A CA 1
ATOM 694 C C . CYS A 1 93 ? 10.812 4.985 -11.377 1.00 90.25 93 CYS A C 1
ATOM 696 O O . CYS A 1 93 ? 10.426 3.825 -11.238 1.00 90.25 93 CYS A O 1
ATOM 698 N N . ALA A 1 94 ? 11.031 5.780 -10.337 1.00 90.25 94 ALA A N 1
ATOM 699 C CA . ALA A 1 94 ? 10.748 5.403 -8.962 1.00 90.25 94 ALA A CA 1
ATOM 700 C C . ALA A 1 94 ? 10.091 6.553 -8.194 1.00 90.25 94 ALA A C 1
ATOM 702 O O . ALA A 1 94 ? 10.337 7.721 -8.483 1.00 90.25 94 ALA A O 1
ATOM 703 N N . TYR A 1 95 ? 9.274 6.235 -7.194 1.00 88.81 95 TYR A N 1
ATOM 704 C CA . TYR A 1 95 ? 8.790 7.216 -6.222 1.00 88.81 95 TYR A CA 1
ATOM 705 C C . TYR A 1 95 ? 8.571 6.580 -4.851 1.00 88.81 95 TYR A C 1
ATOM 707 O O . TYR A 1 95 ? 8.447 5.360 -4.728 1.00 88.81 95 TYR A O 1
ATOM 715 N N . LYS A 1 96 ? 8.507 7.419 -3.813 1.00 88.94 96 LYS A N 1
ATOM 716 C CA . LYS A 1 96 ? 8.129 7.005 -2.458 1.00 88.94 96 LYS A CA 1
ATOM 717 C C . LYS A 1 96 ? 6.710 7.454 -2.127 1.00 88.94 96 LYS A C 1
ATOM 719 O O . LYS A 1 96 ? 6.313 8.569 -2.466 1.00 88.94 96 LYS A O 1
ATOM 724 N N . THR A 1 97 ? 5.944 6.593 -1.468 1.00 87.88 97 THR A N 1
ATOM 725 C CA . THR A 1 97 ? 4.608 6.929 -0.961 1.00 87.88 97 THR A CA 1
ATOM 726 C C . THR A 1 97 ? 4.702 7.777 0.310 1.00 87.88 97 THR A C 1
ATOM 728 O O . THR A 1 97 ? 5.693 7.704 1.040 1.00 87.88 97 THR A O 1
ATOM 731 N N . GLY A 1 98 ? 3.666 8.579 0.579 1.00 76.81 98 GLY A N 1
ATOM 732 C CA . GLY A 1 98 ? 3.635 9.554 1.681 1.00 76.81 98 GLY A CA 1
ATOM 733 C C . GLY A 1 98 ? 3.956 11.000 1.281 1.00 76.81 98 GLY A C 1
ATOM 734 O O . GLY A 1 98 ? 4.206 11.832 2.148 1.00 76.81 98 GLY A O 1
ATOM 735 N N . GLY A 1 99 ? 3.974 11.297 -0.025 1.00 64.62 99 GLY A N 1
ATOM 736 C CA . GLY A 1 99 ? 3.968 12.661 -0.571 1.00 64.62 99 GLY A CA 1
ATOM 737 C C . GLY A 1 99 ? 2.544 13.193 -0.835 1.00 64.62 99 GLY A C 1
ATOM 738 O O . GLY A 1 99 ? 1.572 12.553 -0.449 1.00 64.62 99 GLY A O 1
ATOM 739 N N . PRO A 1 100 ? 2.379 14.323 -1.551 1.00 53.16 100 PRO A N 1
ATOM 740 C CA . PRO A 1 100 ? 1.079 14.971 -1.800 1.00 53.16 100 PRO A CA 1
ATOM 741 C C . PRO A 1 100 ? 0.132 14.216 -2.761 1.00 53.16 100 PRO A C 1
ATOM 743 O O . PRO A 1 100 ? -0.868 14.777 -3.207 1.00 53.16 100 PRO A O 1
ATOM 746 N N . HIS A 1 101 ? 0.429 12.962 -3.118 1.00 54.97 101 HIS A N 1
ATOM 747 C CA . HIS A 1 101 ? -0.306 12.210 -4.135 1.00 54.97 101 HIS A CA 1
ATOM 748 C C . HIS A 1 101 ? -0.831 10.864 -3.627 1.00 54.97 101 HIS A C 1
ATOM 750 O O . HIS A 1 101 ? -0.098 10.079 -3.034 1.00 54.97 101 HIS A O 1
ATOM 756 N N . LYS A 1 102 ? -2.110 10.639 -3.959 1.00 58.56 102 LYS A N 1
ATOM 757 C CA . LYS A 1 102 ? -2.913 9.407 -3.983 1.00 58.56 102 LYS A CA 1
ATOM 758 C C . LYS A 1 102 ? -2.490 8.289 -3.031 1.00 58.56 102 LYS A C 1
ATOM 760 O O . LYS A 1 102 ? -1.751 7.376 -3.380 1.00 58.56 102 LYS A O 1
ATOM 765 N N . GLU A 1 103 ? -3.141 8.298 -1.880 1.00 71.31 103 GLU A N 1
ATOM 766 C CA . GLU A 1 103 ? -3.100 7.238 -0.878 1.00 71.31 103 GLU A CA 1
ATOM 767 C C . GLU A 1 103 ? -3.921 5.995 -1.269 1.00 71.31 103 GLU A C 1
ATOM 769 O O . GLU A 1 103 ? -3.984 5.056 -0.494 1.00 71.31 103 GLU A O 1
ATOM 774 N N . TYR A 1 104 ? -4.561 5.937 -2.442 1.00 85.88 104 TYR A N 1
ATOM 775 C CA . TYR A 1 104 ? -5.524 4.866 -2.756 1.00 85.88 104 TYR A CA 1
ATOM 776 C C . TYR A 1 104 ? -5.155 3.994 -3.958 1.00 85.88 104 TYR A C 1
ATOM 778 O O . TYR A 1 104 ? -5.838 3.005 -4.207 1.00 85.88 104 TYR A O 1
ATOM 786 N N . GLU A 1 105 ? -4.094 4.303 -4.709 1.00 87.44 105 GLU A N 1
ATOM 787 C CA . GLU A 1 105 ? -3.721 3.489 -5.872 1.00 87.44 105 GLU A CA 1
ATOM 788 C C . GLU A 1 105 ? -2.209 3.371 -6.094 1.00 87.44 105 GLU A C 1
ATOM 790 O O . GLU A 1 105 ? -1.449 4.312 -5.872 1.00 87.44 105 GLU A O 1
ATOM 795 N N . VAL A 1 106 ? -1.788 2.210 -6.600 1.00 89.81 106 VAL A N 1
ATOM 796 C CA . VAL A 1 106 ? -0.511 2.020 -7.299 1.00 89.81 106 VAL A CA 1
ATOM 797 C C . VAL A 1 106 ? -0.864 1.684 -8.736 1.00 89.81 106 VAL A C 1
ATOM 799 O O . VAL A 1 106 ? -1.312 0.576 -9.028 1.00 89.81 106 VAL A O 1
ATOM 802 N N . ARG A 1 107 ? -0.734 2.677 -9.614 1.00 88.00 107 ARG A N 1
ATOM 803 C CA . ARG A 1 107 ? -1.339 2.631 -10.942 1.00 88.00 107 ARG A CA 1
ATOM 804 C C . ARG A 1 107 ? -0.361 2.152 -12.007 1.00 88.00 107 ARG A C 1
ATOM 806 O O . ARG A 1 107 ? 0.711 2.732 -12.171 1.00 88.00 107 ARG A O 1
ATOM 813 N N . VAL A 1 108 ? -0.800 1.188 -12.809 1.00 89.81 108 VAL A N 1
ATOM 814 C CA . VAL A 1 108 ? -0.175 0.828 -14.088 1.00 89.81 108 VAL A CA 1
ATOM 815 C C . VAL A 1 108 ? -1.183 0.949 -15.220 1.00 89.81 108 VAL A C 1
ATOM 817 O O . VAL A 1 108 ? -2.360 0.637 -15.072 1.00 89.81 108 VAL A O 1
ATOM 820 N N . ARG A 1 109 ? -0.734 1.454 -16.364 1.00 86.44 109 ARG A N 1
ATOM 821 C CA . ARG A 1 109 ? -1.548 1.637 -17.565 1.00 86.44 109 ARG A CA 1
ATOM 822 C C . ARG A 1 109 ? -0.614 1.579 -18.763 1.00 86.44 109 ARG A C 1
ATOM 824 O O . ARG A 1 109 ? 0.259 2.429 -18.886 1.00 86.44 109 ARG A O 1
ATOM 831 N N . GLY A 1 110 ? -0.769 0.563 -19.612 1.00 79.00 110 GLY A N 1
ATOM 832 C CA . GLY A 1 110 ? 0.190 0.279 -20.685 1.00 79.00 110 GLY A CA 1
ATOM 833 C C . GLY A 1 110 ? 0.387 1.461 -21.638 1.00 79.00 110 GLY A C 1
ATOM 834 O O . GLY A 1 110 ? 1.506 1.924 -21.824 1.00 79.00 110 GLY A O 1
ATOM 835 N N . SER A 1 111 ? -0.699 1.996 -22.207 1.00 79.62 111 SER A N 1
ATOM 836 C CA . SER A 1 111 ? -0.649 3.191 -23.059 1.00 79.62 111 SER A CA 1
ATOM 837 C C . SER A 1 111 ? -0.760 4.477 -22.232 1.00 79.62 111 SER A C 1
ATOM 839 O O . SER A 1 111 ? -1.758 4.669 -21.531 1.00 79.62 111 SER A O 1
ATOM 841 N N . GLY A 1 112 ? 0.213 5.384 -22.362 1.00 78.38 112 GLY A N 1
ATOM 842 C CA . GLY A 1 112 ? 0.201 6.693 -21.691 1.00 78.38 112 GLY A CA 1
ATOM 843 C C . GLY A 1 112 ? 0.563 6.644 -20.201 1.00 78.38 112 GLY A C 1
ATOM 844 O O . GLY A 1 112 ? 0.272 7.588 -19.465 1.00 78.38 112 GLY A O 1
ATOM 845 N N . GLY A 1 113 ? 1.164 5.543 -19.751 1.00 86.19 113 GLY A N 1
ATOM 846 C CA . GLY A 1 113 ? 1.608 5.315 -18.382 1.00 86.19 113 GLY A CA 1
ATOM 847 C C . GLY A 1 113 ? 2.755 4.308 -18.335 1.00 86.19 113 GLY A C 1
ATOM 848 O O . GLY A 1 113 ? 3.509 4.170 -19.297 1.00 86.19 113 GLY A O 1
ATOM 849 N N . CYS A 1 114 ? 2.888 3.623 -17.203 1.00 90.31 114 CYS A N 1
ATOM 850 C CA . CYS A 1 114 ? 3.834 2.525 -17.027 1.00 90.31 114 CYS A CA 1
ATOM 851 C C . CYS A 1 114 ? 3.087 1.194 -17.051 1.00 90.31 114 CYS A C 1
ATOM 853 O O . CYS A 1 114 ? 2.045 1.061 -16.411 1.00 90.31 114 CYS A O 1
ATOM 855 N N . ALA A 1 115 ? 3.598 0.214 -17.793 1.00 92.31 115 ALA A N 1
ATOM 856 C CA . ALA A 1 115 ? 2.936 -1.081 -17.964 1.00 92.31 115 ALA A CA 1
ATOM 857 C C . ALA A 1 115 ? 3.225 -2.078 -16.827 1.00 92.31 115 ALA A C 1
ATOM 859 O O . ALA A 1 115 ? 2.615 -3.147 -16.759 1.00 92.31 115 ALA A O 1
ATOM 860 N N . ALA A 1 116 ? 4.167 -1.752 -15.947 1.00 93.88 116 ALA A N 1
ATOM 861 C CA . ALA A 1 116 ? 4.583 -2.605 -14.850 1.00 93.88 116 ALA A CA 1
ATOM 862 C C . ALA A 1 116 ? 4.986 -1.787 -13.623 1.00 93.88 116 ALA A C 1
ATOM 864 O O . ALA A 1 116 ? 5.415 -0.636 -13.738 1.00 93.88 116 ALA A O 1
ATOM 865 N N . TYR A 1 117 ? 4.876 -2.409 -12.452 1.00 94.12 117 TYR A N 1
ATOM 866 C CA . TYR A 1 117 ? 5.405 -1.859 -11.217 1.00 94.12 117 TYR A CA 1
ATOM 867 C C . TYR A 1 117 ? 5.967 -2.962 -10.322 1.00 94.12 117 TYR A C 1
ATOM 869 O O . TYR A 1 117 ? 5.593 -4.126 -10.442 1.00 94.12 117 TYR A O 1
ATOM 877 N N . GLN A 1 118 ? 6.851 -2.568 -9.415 1.00 94.69 118 GLN A N 1
ATOM 878 C CA . GLN A 1 118 ? 7.287 -3.351 -8.269 1.00 94.69 118 GLN A CA 1
ATOM 879 C C . GLN A 1 118 ? 7.305 -2.467 -7.033 1.00 94.69 118 GLN A C 1
ATOM 881 O O . GLN A 1 118 ? 7.422 -1.246 -7.136 1.00 94.69 118 GLN A O 1
ATOM 886 N N . SER A 1 119 ? 7.158 -3.070 -5.859 1.00 94.19 119 SER A N 1
ATOM 887 C CA . SER A 1 119 ? 7.063 -2.323 -4.608 1.00 94.19 119 SER A CA 1
ATOM 888 C C . SER A 1 119 ? 7.866 -2.975 -3.504 1.00 94.19 119 SER A C 1
ATOM 890 O O . SER A 1 119 ? 7.858 -4.199 -3.350 1.00 94.19 119 SER A O 1
ATOM 892 N N . PHE A 1 120 ? 8.486 -2.119 -2.703 1.00 94.06 120 PHE A N 1
ATOM 893 C CA . PHE A 1 120 ? 9.291 -2.480 -1.551 1.00 94.06 120 PHE A CA 1
ATOM 894 C C . PHE A 1 120 ? 8.893 -1.621 -0.357 1.00 94.06 120 PHE A C 1
ATOM 896 O O . PHE A 1 120 ? 8.814 -0.397 -0.470 1.00 94.06 120 PHE A O 1
ATOM 903 N N . VAL A 1 121 ? 8.681 -2.248 0.794 1.00 92.00 121 VAL A N 1
ATOM 904 C CA . VAL A 1 121 ? 8.393 -1.535 2.044 1.00 92.00 121 VAL A CA 1
ATOM 905 C C . VAL A 1 121 ? 9.712 -1.036 2.642 1.00 92.00 121 VAL A C 1
ATOM 907 O O . VAL A 1 121 ? 10.659 -1.811 2.754 1.00 92.00 121 VAL A O 1
ATOM 910 N N . ASP A 1 122 ? 9.786 0.253 2.988 1.00 85.62 122 ASP A N 1
ATOM 911 C CA . ASP A 1 122 ? 10.912 0.894 3.689 1.00 85.62 122 ASP A CA 1
ATOM 912 C C . ASP A 1 122 ? 12.290 0.741 3.011 1.00 85.62 122 ASP A C 1
ATOM 914 O O . ASP A 1 122 ? 13.337 0.679 3.659 1.00 85.62 122 ASP A O 1
ATOM 918 N N . PHE A 1 123 ? 12.319 0.710 1.673 1.00 87.19 123 PHE A N 1
ATOM 919 C CA . PHE A 1 123 ? 13.574 0.640 0.925 1.00 87.19 123 PHE A CA 1
ATOM 920 C C . PHE A 1 123 ? 14.368 1.958 0.994 1.00 87.19 123 PHE A C 1
ATOM 922 O O . PHE A 1 123 ? 13.886 3.045 0.650 1.00 87.19 123 PHE A O 1
ATOM 929 N N . ASN A 1 124 ? 15.635 1.850 1.402 1.00 76.44 124 ASN A N 1
ATOM 930 C CA . ASN A 1 124 ? 16.518 2.994 1.651 1.00 76.44 124 ASN A CA 1
ATOM 931 C C . ASN A 1 124 ? 17.545 3.258 0.539 1.00 76.44 124 ASN A C 1
ATOM 933 O O . ASN A 1 124 ? 18.419 4.099 0.715 1.00 76.44 124 ASN A O 1
ATOM 937 N N . GLY A 1 125 ? 17.450 2.582 -0.612 1.00 65.44 125 GLY A N 1
ATOM 938 C CA . GLY A 1 125 ? 18.270 2.903 -1.790 1.00 65.44 125 GLY A CA 1
ATOM 939 C C . GLY A 1 125 ? 19.738 2.476 -1.709 1.00 65.44 125 GLY A C 1
ATOM 940 O O . GLY A 1 125 ? 20.475 2.661 -2.673 1.00 65.44 125 GLY A O 1
ATOM 941 N N . VAL A 1 126 ? 20.181 1.883 -0.597 1.00 57.44 126 VAL A N 1
ATOM 942 C CA . VAL A 1 126 ? 21.570 1.440 -0.424 1.00 57.44 126 VAL A CA 1
ATOM 943 C C . VAL A 1 126 ? 21.749 0.052 -1.041 1.00 57.44 126 VAL A C 1
ATOM 945 O O . VAL A 1 126 ? 21.770 -0.960 -0.345 1.00 57.44 126 VAL A O 1
ATOM 948 N N . SER A 1 127 ? 21.908 -0.014 -2.365 1.00 51.78 127 SER A N 1
ATOM 949 C CA . SER A 1 127 ? 22.461 -1.206 -3.021 1.00 51.78 127 SER A CA 1
ATOM 950 C C . SER A 1 127 ? 23.991 -1.181 -2.898 1.00 51.78 127 SER A C 1
ATOM 952 O O . SER A 1 127 ? 24.705 -0.854 -3.844 1.00 51.78 127 SER A O 1
ATOM 954 N N . GLY A 1 128 ? 24.516 -1.471 -1.706 1.00 42.84 128 GLY A N 1
ATOM 955 C CA . GLY A 1 128 ? 25.967 -1.575 -1.492 1.00 42.84 128 GLY A CA 1
ATOM 956 C C . GLY A 1 128 ? 26.586 -2.817 -2.147 1.00 42.84 128 GLY A C 1
ATOM 957 O O . GLY A 1 128 ? 27.790 -2.853 -2.392 1.00 42.84 128 GLY A O 1
ATOM 958 N N . THR A 1 129 ? 25.768 -3.826 -2.463 1.00 42.22 129 THR A N 1
ATOM 959 C CA . THR A 1 129 ? 26.231 -5.120 -2.977 1.00 42.22 129 THR A CA 1
ATOM 960 C C . THR A 1 129 ? 25.185 -5.772 -3.891 1.00 42.22 129 THR A C 1
ATOM 962 O O . THR A 1 129 ? 24.022 -5.891 -3.489 1.00 42.22 129 THR A O 1
ATOM 965 N N . PRO A 1 130 ? 25.571 -6.248 -5.094 1.00 42.22 130 PRO A N 1
ATOM 966 C CA . PRO A 1 130 ? 24.694 -7.041 -5.952 1.00 42.22 130 PRO A CA 1
ATOM 967 C C . PRO A 1 130 ? 24.229 -8.300 -5.209 1.00 42.22 130 PRO A C 1
ATOM 969 O O . PRO A 1 130 ? 25.052 -9.081 -4.732 1.00 42.22 130 PRO A O 1
ATOM 972 N N . GLY A 1 131 ? 22.914 -8.487 -5.093 1.00 52.22 131 GLY A N 1
ATOM 973 C CA . GLY A 1 131 ? 22.301 -9.701 -4.540 1.00 52.22 131 GLY A CA 1
ATOM 974 C C . GLY A 1 131 ? 21.917 -9.688 -3.053 1.00 52.22 131 GLY A C 1
ATOM 975 O O . GLY A 1 131 ? 21.209 -10.600 -2.651 1.00 52.22 131 GLY A O 1
ATOM 976 N N . ASN A 1 132 ? 22.297 -8.675 -2.257 1.00 55.66 132 ASN A N 1
ATOM 977 C CA . ASN A 1 132 ? 21.959 -8.599 -0.815 1.00 55.66 132 ASN A CA 1
ATOM 978 C C . ASN A 1 132 ? 21.315 -7.265 -0.368 1.00 55.66 132 ASN A C 1
ATOM 980 O O . ASN A 1 132 ? 21.150 -7.039 0.828 1.00 55.66 132 ASN A O 1
ATOM 984 N N . GLY A 1 133 ? 20.978 -6.360 -1.297 1.00 69.81 133 GLY A N 1
ATOM 985 C CA . GLY A 1 133 ? 20.502 -5.006 -0.961 1.00 69.81 133 GLY A CA 1
ATOM 986 C C . GLY A 1 133 ? 18.990 -4.777 -1.052 1.00 69.81 133 GLY A C 1
ATOM 987 O O . GLY A 1 133 ? 18.496 -3.793 -0.503 1.00 69.81 133 GLY A O 1
ATOM 988 N N . TRP A 1 134 ? 18.255 -5.646 -1.749 1.00 83.75 134 TRP A N 1
ATOM 989 C CA . TRP A 1 134 ? 16.822 -5.457 -1.975 1.00 83.75 134 TRP A CA 1
ATOM 990 C C . TRP A 1 134 ? 16.003 -6.212 -0.926 1.00 83.75 134 TRP A C 1
ATOM 992 O O . TRP A 1 134 ? 16.238 -7.404 -0.728 1.00 83.75 134 TRP A O 1
ATOM 1002 N N . PRO A 1 135 ? 15.054 -5.548 -0.247 1.00 88.06 135 PRO A N 1
ATOM 1003 C CA . PRO A 1 135 ? 14.130 -6.231 0.640 1.00 88.06 135 PRO A CA 1
ATOM 1004 C C . PRO A 1 135 ? 13.157 -7.076 -0.182 1.00 88.06 135 PRO A C 1
ATOM 1006 O O . PRO A 1 135 ? 13.025 -6.913 -1.398 1.00 88.06 135 PRO A O 1
ATOM 1009 N N . ASP A 1 136 ? 12.427 -7.956 0.494 1.00 89.75 136 ASP A N 1
ATOM 1010 C CA . ASP A 1 136 ? 11.356 -8.688 -0.161 1.00 89.75 136 ASP A CA 1
ATOM 1011 C C . ASP A 1 136 ? 10.314 -7.735 -0.762 1.00 89.75 136 ASP A C 1
ATOM 1013 O O . ASP A 1 136 ? 9.956 -6.709 -0.173 1.00 89.75 136 ASP A O 1
ATOM 1017 N N . LEU A 1 137 ? 9.738 -8.148 -1.891 1.00 93.00 137 LEU A N 1
ATOM 1018 C CA . LEU A 1 137 ? 8.596 -7.464 -2.483 1.00 93.00 137 LEU A CA 1
ATOM 1019 C C . LEU A 1 137 ? 7.449 -7.327 -1.472 1.00 93.00 137 LEU A C 1
ATOM 1021 O O . LEU A 1 137 ? 7.088 -8.276 -0.759 1.00 93.00 137 LEU A O 1
ATOM 1025 N N . GLY A 1 138 ? 6.855 -6.141 -1.436 1.00 95.44 138 GLY A N 1
ATOM 1026 C CA . GLY A 1 138 ? 5.780 -5.815 -0.516 1.00 95.44 138 GLY A CA 1
ATOM 1027 C C . GLY A 1 138 ? 5.168 -4.449 -0.795 1.00 95.44 138 GLY A C 1
ATOM 1028 O O . GLY A 1 138 ? 5.863 -3.487 -1.118 1.00 95.44 138 GLY A O 1
ATOM 1029 N N . VAL A 1 139 ? 3.851 -4.370 -0.640 1.00 95.50 139 VAL A N 1
ATOM 1030 C CA . VAL A 1 139 ? 3.100 -3.114 -0.584 1.00 95.50 139 VAL A CA 1
ATOM 1031 C C . VAL A 1 139 ? 2.463 -3.042 0.793 1.00 95.50 139 VAL A C 1
ATOM 1033 O O . VAL A 1 139 ? 1.625 -3.878 1.135 1.00 95.50 139 VAL A O 1
ATOM 1036 N N . ALA A 1 140 ? 2.872 -2.063 1.588 1.00 95.31 140 ALA A N 1
ATOM 1037 C CA . ALA A 1 140 ? 2.245 -1.740 2.853 1.00 95.31 140 ALA A CA 1
ATOM 1038 C C . ALA A 1 140 ? 0.972 -0.928 2.597 1.00 95.31 140 ALA A C 1
ATOM 1040 O O . ALA A 1 140 ? 1.002 0.130 1.966 1.00 95.31 140 ALA A O 1
ATOM 1041 N N . ILE A 1 141 ? -0.141 -1.433 3.109 1.00 94.69 141 ILE A N 1
ATOM 1042 C CA . ILE A 1 141 ? -1.441 -0.774 3.169 1.00 94.69 141 ILE A CA 1
ATOM 1043 C C . ILE A 1 141 ? -1.709 -0.487 4.641 1.00 94.69 141 ILE A C 1
ATOM 1045 O O . ILE A 1 141 ? -1.638 -1.391 5.474 1.00 94.69 141 ILE A O 1
ATOM 1049 N N . GLN A 1 142 ? -2.001 0.764 4.964 1.00 93.62 142 GLN A N 1
ATOM 1050 C CA . GLN A 1 142 ? -2.410 1.195 6.288 1.00 93.62 142 GLN A CA 1
ATOM 1051 C C . GLN A 1 142 ? -3.934 1.244 6.407 1.00 93.62 142 GLN A C 1
ATOM 1053 O O . GLN A 1 142 ? -4.641 1.401 5.407 1.00 93.62 142 GLN A O 1
ATOM 1058 N N . TRP A 1 143 ? -4.448 1.149 7.634 1.00 92.19 143 TRP A N 1
ATOM 1059 C CA . TRP A 1 143 ? -5.850 1.459 7.908 1.00 92.19 143 TRP A CA 1
ATOM 1060 C C . TRP A 1 143 ? -6.058 2.351 9.125 1.00 92.19 143 TRP A C 1
ATOM 1062 O O . TRP A 1 143 ? -5.251 2.415 10.060 1.00 92.19 143 TRP A O 1
ATOM 1072 N N . VAL A 1 144 ? -7.196 3.038 9.119 1.00 90.38 144 VAL A N 1
ATOM 1073 C CA . VAL A 1 144 ? -7.658 3.842 10.251 1.00 90.38 144 VAL A CA 1
ATOM 1074 C C . VAL A 1 144 ? -8.149 2.923 11.364 1.00 90.38 144 VAL A C 1
ATOM 1076 O O . VAL A 1 144 ? -8.840 1.939 11.109 1.00 90.38 144 VAL A O 1
ATOM 1079 N N . ALA A 1 145 ? -7.811 3.248 12.614 1.00 89.44 145 ALA A N 1
ATOM 1080 C CA . ALA A 1 145 ? -8.258 2.477 13.770 1.00 89.44 145 ALA A CA 1
ATOM 1081 C C . ALA A 1 145 ? -9.796 2.330 13.769 1.00 89.44 145 ALA A C 1
ATOM 1083 O O . ALA A 1 145 ? -10.496 3.350 13.724 1.00 89.44 145 ALA A O 1
ATOM 1084 N N . PRO A 1 146 ? -10.336 1.095 13.814 1.00 89.25 146 PRO A N 1
ATOM 1085 C CA . PRO A 1 146 ? -11.777 0.891 13.815 1.00 89.25 146 PRO A CA 1
ATOM 1086 C C . PRO A 1 146 ? -12.408 1.509 15.064 1.00 89.25 146 PRO A C 1
ATOM 1088 O O . PRO A 1 146 ? -11.825 1.487 16.148 1.00 89.25 146 PRO A O 1
ATOM 1091 N N . GLN A 1 147 ? -13.612 2.049 14.903 1.00 90.06 147 GLN A N 1
ATOM 1092 C CA . GLN A 1 147 ? -14.480 2.443 16.016 1.00 90.06 147 GLN A CA 1
ATOM 1093 C C . GLN A 1 147 ? -15.244 1.221 16.544 1.00 90.06 147 GLN A C 1
ATOM 1095 O O . GLN A 1 147 ? -15.282 0.183 15.876 1.00 90.06 147 GLN A O 1
ATOM 1100 N N . GLU A 1 148 ? -15.909 1.354 17.692 1.00 92.75 148 GLU A N 1
ATOM 1101 C CA . GLU A 1 148 ? -16.777 0.298 18.211 1.00 92.75 148 GLU A CA 1
ATOM 1102 C C . GLU A 1 148 ? -17.858 -0.106 17.183 1.00 92.75 148 GLU A C 1
ATOM 1104 O O . GLU A 1 148 ? -18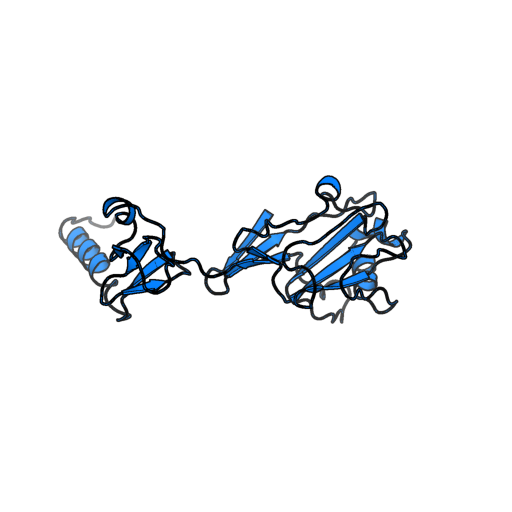.361 0.757 16.448 1.00 92.75 148 GLU A O 1
ATOM 1109 N N . PRO A 1 149 ? -18.260 -1.390 17.117 1.00 93.06 149 PRO A N 1
ATOM 1110 C CA . PRO A 1 149 ? -19.269 -1.867 16.171 1.00 93.06 149 PRO A CA 1
ATOM 1111 C C . PRO A 1 149 ? -20.592 -1.105 16.278 1.00 93.06 149 PRO A C 1
ATOM 1113 O O . PRO A 1 149 ? -21.020 -0.742 17.373 1.00 9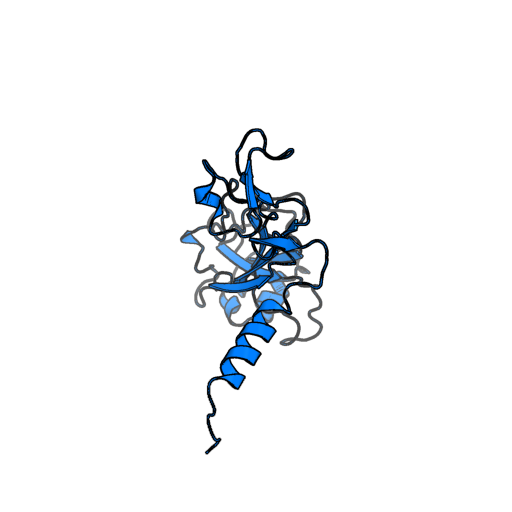3.06 149 PRO A O 1
ATOM 1116 N N . VAL A 1 150 ? -21.256 -0.883 15.142 1.00 94.00 150 VAL A N 1
ATOM 1117 C CA . VAL A 1 150 ? -22.599 -0.283 15.102 1.00 94.00 150 VAL A CA 1
ATOM 1118 C C . VAL A 1 150 ? -23.618 -1.268 15.672 1.00 94.00 150 VAL A C 1
ATOM 1120 O O . VAL A 1 150 ? -23.553 -2.460 15.381 1.00 94.00 150 VAL A O 1
ATOM 1123 N N . CYS A 1 151 ? -24.574 -0.762 16.445 1.00 95.25 151 CYS A N 1
ATOM 1124 C CA . CYS A 1 151 ? -25.672 -1.542 17.007 1.00 95.25 151 CYS A CA 1
ATOM 1125 C C . CYS A 1 151 ? -27.008 -0.824 16.803 1.00 95.25 151 CYS A C 1
ATOM 1127 O O . CYS A 1 151 ? -27.060 0.395 16.658 1.00 95.25 151 CYS A O 1
ATOM 1129 N N . LYS A 1 152 ? -28.093 -1.593 16.797 1.00 94.12 152 LYS A N 1
ATOM 1130 C CA . LYS A 1 152 ? -29.483 -1.119 16.839 1.00 94.12 152 LYS A CA 1
ATOM 1131 C C . LYS A 1 152 ? -30.156 -1.465 18.165 1.00 94.12 152 LYS A C 1
ATOM 1133 O O . LYS A 1 152 ? -31.169 -0.868 18.517 1.00 94.12 152 LYS A O 1
ATOM 1138 N N . GLY A 1 153 ? -29.618 -2.439 18.898 1.00 91.94 153 GLY A N 1
ATOM 1139 C CA . GLY A 1 153 ? -30.117 -2.816 20.211 1.00 91.94 153 GLY A CA 1
ATOM 1140 C C . GLY A 1 153 ? -29.097 -3.583 21.052 1.00 91.94 153 GLY A C 1
ATOM 1141 O O . GLY A 1 153 ? -28.006 -3.907 20.584 1.00 91.94 153 GLY A O 1
ATOM 1142 N N . PRO A 1 154 ? -29.442 -3.900 22.313 1.00 90.25 154 PRO A N 1
ATOM 1143 C CA . PRO A 1 154 ? -28.519 -4.543 23.247 1.00 90.25 154 PRO A CA 1
ATOM 1144 C C . PRO A 1 154 ? -27.965 -5.889 22.761 1.00 90.25 154 PRO A C 1
ATOM 1146 O O . PRO A 1 154 ? -26.809 -6.197 23.030 1.00 90.25 154 PRO A O 1
ATOM 1149 N N . MET A 1 155 ? -28.766 -6.667 22.023 1.00 93.19 155 MET A N 1
ATOM 1150 C CA . MET A 1 155 ? -28.374 -8.004 21.562 1.00 93.19 155 MET A CA 1
ATOM 1151 C C . MET A 1 155 ? -27.226 -7.987 20.546 1.00 93.19 155 MET A C 1
ATOM 1153 O O . MET A 1 155 ? -26.443 -8.935 20.515 1.00 93.19 155 MET A O 1
ATOM 1157 N N . ASP A 1 156 ? -27.071 -6.904 19.778 1.00 93.69 156 ASP A N 1
ATOM 1158 C CA . ASP A 1 156 ? -25.987 -6.768 18.794 1.00 93.69 156 ASP A CA 1
ATOM 1159 C C . ASP A 1 156 ? -24.606 -6.721 19.468 1.00 93.69 156 ASP A C 1
ATOM 1161 O O . ASP A 1 156 ? -23.594 -7.072 18.865 1.00 93.69 156 ASP A O 1
ATOM 1165 N N . CYS A 1 157 ? -24.564 -6.331 20.745 1.00 94.12 157 CYS A N 1
ATOM 1166 C CA . CYS A 1 157 ? -23.337 -6.199 21.522 1.00 94.12 157 CYS A CA 1
ATOM 1167 C C . CYS A 1 157 ? -22.984 -7.453 22.332 1.00 94.12 157 CYS A C 1
ATOM 1169 O O . CYS A 1 157 ? -21.974 -7.460 23.027 1.00 94.12 157 CYS A O 1
ATOM 1171 N N . ASN A 1 158 ? -23.764 -8.536 22.237 1.00 90.69 158 ASN A N 1
ATOM 1172 C CA . ASN A 1 158 ? -23.546 -9.746 23.042 1.00 90.69 158 ASN A CA 1
ATOM 1173 C C . ASN A 1 158 ? -22.195 -10.427 22.771 1.00 90.69 158 ASN A C 1
ATOM 1175 O O . ASN A 1 158 ? -21.628 -11.045 23.670 1.00 90.69 158 ASN A O 1
ATOM 1179 N N . ALA A 1 159 ? -21.674 -10.313 21.547 1.00 89.62 159 ALA A N 1
ATOM 1180 C CA . ALA A 1 159 ? -20.355 -10.839 21.196 1.00 89.62 159 ALA A CA 1
ATOM 1181 C C . ALA A 1 159 ? -19.204 -9.984 21.760 1.00 89.62 159 ALA A C 1
ATOM 1183 O O . ALA A 1 159 ? -18.083 -10.474 21.896 1.00 89.62 159 ALA A O 1
ATOM 1184 N N . LEU A 1 160 ? -19.473 -8.720 22.107 1.00 92.44 160 LEU A N 1
ATOM 1185 C CA . LEU A 1 160 ? -18.493 -7.778 22.630 1.00 92.44 160 LEU A CA 1
ATOM 1186 C C . LEU A 1 160 ? -18.682 -7.618 24.143 1.00 92.44 160 LEU A C 1
ATOM 1188 O O . LEU A 1 160 ? -19.458 -6.791 24.625 1.00 92.44 160 LEU A O 1
ATOM 1192 N N . LEU A 1 161 ? -17.947 -8.423 24.909 1.00 93.31 161 LEU A N 1
ATOM 1193 C CA . LEU A 1 161 ? -17.982 -8.374 26.370 1.00 93.31 161 LEU A CA 1
ATOM 1194 C C . LEU A 1 161 ? -17.652 -6.974 26.899 1.00 93.31 161 LEU A C 1
ATOM 1196 O O . LEU A 1 161 ? -16.805 -6.268 26.354 1.00 93.31 161 LEU A O 1
ATOM 1200 N N . ASN A 1 162 ? -18.290 -6.612 28.014 1.00 95.12 162 ASN A N 1
ATOM 1201 C CA . ASN A 1 162 ? -18.122 -5.315 28.674 1.00 95.12 162 ASN A CA 1
ATOM 1202 C C . ASN A 1 162 ? -18.495 -4.123 27.778 1.00 95.12 162 ASN A C 1
ATOM 1204 O O . ASN A 1 162 ? -17.904 -3.048 27.888 1.00 95.12 162 ASN A O 1
ATOM 1208 N N . SER A 1 163 ? -19.489 -4.303 26.906 1.00 95.19 163 SER A N 1
ATOM 1209 C CA . SER A 1 163 ? -20.040 -3.233 26.080 1.00 95.19 163 SER A CA 1
ATOM 1210 C C . SER A 1 163 ? -21.558 -3.123 26.212 1.00 95.19 163 SER A C 1
ATOM 1212 O O . SER A 1 163 ? -22.240 -4.059 26.634 1.00 95.19 163 SER A O 1
ATOM 1214 N N . LYS A 1 164 ? -22.099 -1.950 25.879 1.00 95.31 164 LYS A N 1
ATOM 1215 C CA . LYS A 1 164 ? -23.536 -1.680 25.832 1.00 95.31 164 LYS A CA 1
ATOM 1216 C C . LYS A 1 164 ? -23.861 -0.841 24.605 1.00 95.31 164 LYS A C 1
ATOM 1218 O O . LYS A 1 164 ? -23.152 0.113 24.296 1.00 95.31 164 LYS A O 1
ATOM 1223 N N . CYS A 1 165 ? -24.969 -1.170 23.946 1.00 95.38 165 CYS A N 1
ATOM 1224 C CA . CYS A 1 165 ? -25.453 -0.374 22.827 1.00 95.38 165 CYS A CA 1
ATOM 1225 C C . CYS A 1 165 ? -25.881 1.024 23.299 1.00 95.38 165 CYS A C 1
ATOM 1227 O O . CYS A 1 165 ? -26.713 1.153 24.204 1.00 95.38 165 CYS A O 1
ATOM 1229 N N . GLY A 1 166 ? -25.314 2.064 22.693 1.00 93.00 166 GLY A N 1
ATOM 1230 C CA . GLY A 1 166 ? -25.612 3.454 23.020 1.00 93.00 166 GLY A CA 1
ATOM 1231 C C . GLY A 1 166 ? -25.036 4.434 22.003 1.00 93.00 166 GLY A C 1
ATOM 1232 O O . GLY A 1 166 ? -24.230 4.068 21.153 1.00 93.00 166 GLY A O 1
ATOM 1233 N N . VAL A 1 167 ? -25.463 5.693 22.078 1.00 90.62 167 VAL A N 1
ATOM 1234 C CA . VAL A 1 167 ? -24.887 6.773 21.265 1.00 90.62 167 VAL A CA 1
ATOM 1235 C C . VAL A 1 167 ? -23.677 7.324 22.008 1.00 90.62 167 VAL A C 1
ATOM 1237 O O . VAL A 1 167 ? -23.813 7.825 23.123 1.00 90.62 167 VAL A O 1
ATOM 1240 N N . GLY A 1 168 ? -22.490 7.189 21.419 1.00 77.25 168 GLY A N 1
ATOM 1241 C CA . GLY A 1 168 ? -21.257 7.700 22.006 1.00 77.25 168 GLY A CA 1
ATOM 1242 C C . GLY A 1 168 ? -21.042 9.181 21.683 1.00 77.25 168 GLY A C 1
ATOM 1243 O O . GLY A 1 168 ? -21.631 9.705 20.732 1.00 77.25 168 GLY A O 1
ATOM 1244 N N . PRO A 1 169 ? -20.163 9.866 22.432 1.00 73.56 169 PRO A N 1
ATOM 1245 C CA . PRO A 1 169 ? -19.884 11.289 22.230 1.00 73.56 169 PRO A CA 1
ATOM 1246 C C . PRO A 1 169 ? -19.274 11.593 20.852 1.00 73.56 169 PRO A C 1
ATOM 1248 O O . PRO A 1 169 ? -19.490 12.668 20.306 1.00 73.56 169 PRO A O 1
ATOM 1251 N N . THR A 1 170 ? -18.550 10.640 20.260 1.00 73.44 170 THR A N 1
ATOM 1252 C CA . THR A 1 170 ? -17.913 10.754 18.935 1.00 73.44 170 THR A CA 1
ATOM 1253 C C . THR A 1 170 ? -18.727 10.103 17.815 1.00 73.44 170 THR A C 1
ATOM 1255 O O . THR A 1 170 ? -18.290 10.073 16.668 1.00 73.44 170 THR A O 1
ATOM 1258 N N . SER A 1 171 ? -19.908 9.554 18.114 1.00 71.56 171 SER A N 1
ATOM 1259 C CA . SER A 1 171 ? -20.610 8.655 17.191 1.00 71.56 171 SER A CA 1
ATOM 1260 C C . SER A 1 171 ? -21.521 9.364 16.186 1.00 71.56 171 SER A C 1
ATOM 1262 O O . SER A 1 171 ? -22.149 8.689 15.375 1.00 71.56 171 SER A O 1
ATOM 1264 N N . GLY A 1 172 ? -21.627 10.698 16.227 1.00 78.69 172 GLY A N 1
ATOM 1265 C CA . GLY A 1 172 ? -22.432 11.471 15.270 1.00 78.69 172 GLY A CA 1
ATOM 1266 C C . GLY A 1 172 ? -23.908 11.054 15.225 1.00 78.69 172 GLY A C 1
ATOM 1267 O O . GLY A 1 172 ? -24.518 11.071 14.162 1.00 78.69 172 GLY A O 1
ATOM 1268 N N . GLY A 1 173 ? -24.464 10.601 16.355 1.00 83.06 173 GLY A N 1
ATOM 1269 C CA . GLY A 1 173 ? -25.833 10.076 16.447 1.00 83.06 173 GLY A CA 1
ATOM 1270 C C . GLY A 1 173 ? -25.988 8.584 16.115 1.00 83.06 173 GLY A C 1
ATOM 1271 O O . GLY A 1 173 ? -27.059 8.026 16.339 1.00 83.06 173 GLY A O 1
ATOM 1272 N N . VAL A 1 174 ? -24.936 7.909 15.641 1.00 90.88 174 VAL A N 1
ATOM 1273 C CA . VAL A 1 174 ? -24.948 6.461 15.376 1.00 90.88 174 VAL A CA 1
ATOM 1274 C C . VAL A 1 174 ? -24.788 5.683 16.683 1.00 90.88 174 VAL A C 1
ATOM 1276 O O . VAL A 1 174 ? -23.877 5.946 17.467 1.00 90.88 174 VAL A O 1
ATOM 1279 N N . GLN A 1 175 ? -25.653 4.696 16.913 1.00 93.38 175 GLN A N 1
ATOM 1280 C CA . GLN A 1 175 ? -25.534 3.791 18.055 1.00 93.38 175 GLN A CA 1
ATOM 1281 C C . GLN A 1 175 ? -24.420 2.762 17.831 1.00 93.38 175 GLN A C 1
ATOM 1283 O O . GLN A 1 175 ? -24.301 2.171 16.755 1.00 93.38 175 GLN A O 1
ATOM 1288 N N . ARG A 1 176 ? -23.589 2.552 18.852 1.00 94.50 176 ARG A N 1
ATOM 1289 C CA . ARG A 1 176 ? -22.458 1.619 18.843 1.00 94.50 176 ARG A CA 1
ATOM 1290 C C . ARG A 1 176 ? -22.371 0.838 20.149 1.00 94.50 176 ARG A C 1
ATOM 1292 O O . ARG A 1 176 ? -22.937 1.239 21.166 1.00 94.50 176 ARG A O 1
ATOM 1299 N N . CYS A 1 177 ? -21.660 -0.281 20.122 1.00 95.25 177 CYS A N 1
ATOM 1300 C CA . CYS A 1 177 ? -21.369 -1.087 21.302 1.00 95.25 177 CYS A CA 1
ATOM 1301 C C . CYS A 1 177 ? -20.246 -0.452 22.125 1.00 95.25 177 CYS A C 1
ATOM 1303 O O . CYS A 1 177 ? -19.089 -0.849 22.031 1.00 95.25 177 CYS A O 1
ATOM 1305 N N . LEU A 1 178 ? -20.589 0.557 22.920 1.00 94.50 178 LEU A N 1
ATOM 1306 C CA . LEU A 1 178 ? -19.633 1.328 23.709 1.00 94.50 178 LEU A CA 1
ATOM 1307 C C . LEU A 1 178 ? -19.142 0.526 24.909 1.00 94.50 178 LEU A C 1
ATOM 1309 O O . LEU A 1 178 ? -19.939 -0.136 25.579 1.00 94.50 178 LEU A O 1
ATOM 1313 N N . CYS A 1 179 ? -17.855 0.635 25.226 1.00 94.75 179 CYS A N 1
ATOM 1314 C CA . CYS A 1 179 ? -17.305 0.016 26.426 1.00 94.75 179 CYS A CA 1
ATOM 1315 C C . CYS A 1 179 ? -17.925 0.609 27.697 1.00 94.75 179 CYS A C 1
ATOM 1317 O O . CYS A 1 179 ? -18.078 1.825 27.829 1.00 94.75 179 CYS A O 1
ATOM 1319 N N . ILE A 1 180 ? -18.291 -0.259 28.641 1.00 93.44 180 ILE A N 1
ATOM 1320 C CA . ILE A 1 180 ? -18.843 0.158 29.935 1.00 93.44 180 ILE A CA 1
ATOM 1321 C C . ILE A 1 180 ? -17.747 0.734 30.843 1.00 93.44 180 ILE A C 1
ATOM 1323 O O . ILE A 1 180 ? -16.552 0.566 30.595 1.00 93.44 180 ILE A O 1
ATOM 1327 N N . ALA A 1 181 ? -18.156 1.402 31.924 1.00 91.88 181 ALA A N 1
ATOM 1328 C CA . ALA A 1 181 ? -17.235 2.009 32.883 1.00 91.88 181 ALA A CA 1
ATOM 1329 C C . ALA A 1 181 ? -16.162 1.013 33.370 1.00 91.88 181 ALA A C 1
ATOM 1331 O O . ALA A 1 181 ? -16.468 -0.123 33.728 1.00 91.88 181 ALA A O 1
ATOM 1332 N N . GLY A 1 182 ? -14.900 1.453 33.378 1.00 92.12 182 GLY A N 1
ATOM 1333 C CA . GLY A 1 182 ? -13.741 0.618 33.716 1.00 92.12 182 GLY A CA 1
ATOM 1334 C C . GLY A 1 182 ? -13.086 -0.087 32.521 1.00 92.12 182 GLY A C 1
ATOM 1335 O O . GLY A 1 182 ? -12.005 -0.654 32.684 1.00 92.12 182 GLY A O 1
ATOM 1336 N N . PHE A 1 183 ? -13.679 -0.005 31.326 1.00 94.62 183 PHE A N 1
ATOM 1337 C CA . PHE A 1 183 ? -13.141 -0.574 30.093 1.00 94.62 183 PHE A CA 1
ATOM 1338 C C . PHE A 1 183 ? -12.941 0.498 29.020 1.00 94.62 183 PHE A C 1
ATOM 1340 O O . PHE A 1 183 ? -13.650 1.502 28.975 1.00 94.62 183 PHE A O 1
ATOM 1347 N N . LYS A 1 184 ? -11.971 0.273 28.136 1.00 94.00 184 LYS A N 1
ATOM 1348 C CA . LYS A 1 184 ? -11.657 1.129 26.993 1.00 94.00 184 LYS A CA 1
ATOM 1349 C C . LYS A 1 184 ? -11.605 0.293 25.724 1.00 94.00 184 LYS A C 1
ATOM 1351 O O . LYS A 1 184 ? -11.142 -0.844 25.752 1.00 94.00 184 LYS A O 1
ATOM 1356 N N . TRP A 1 185 ? -12.066 0.874 24.623 1.00 93.75 185 TRP A N 1
ATOM 1357 C CA . TRP A 1 185 ? -11.974 0.244 23.315 1.00 93.75 185 TRP A CA 1
ATOM 1358 C C . TRP A 1 185 ? -10.512 0.037 22.918 1.00 93.75 185 TRP A C 1
ATOM 1360 O O . TRP A 1 185 ? -9.724 0.988 22.876 1.00 93.75 185 TRP A O 1
ATOM 1370 N N . ASP A 1 186 ? -10.168 -1.213 22.635 1.00 92.56 186 ASP A N 1
ATOM 1371 C CA . ASP A 1 186 ? -8.914 -1.618 22.029 1.00 92.56 186 ASP A CA 1
ATOM 1372 C C . ASP A 1 186 ? -9.158 -1.914 20.538 1.00 92.56 186 ASP A C 1
ATOM 1374 O O . ASP A 1 186 ? -9.655 -2.992 20.191 1.00 92.56 186 ASP A O 1
ATOM 1378 N N . PRO A 1 187 ? -8.807 -0.979 19.635 1.00 90.12 187 PRO A N 1
ATOM 1379 C CA . PRO A 1 187 ? -9.027 -1.142 18.203 1.00 90.12 187 PRO A CA 1
ATOM 1380 C C . PRO A 1 187 ? -8.129 -2.209 17.562 1.00 90.12 187 PRO A C 1
ATOM 1382 O O . PRO A 1 187 ? -8.422 -2.634 16.447 1.00 90.12 187 PRO A O 1
ATOM 1385 N N . ALA A 1 188 ? -7.037 -2.626 18.215 1.00 88.81 188 ALA A N 1
ATOM 1386 C CA . ALA A 1 188 ? -6.133 -3.641 17.676 1.00 88.81 188 ALA A CA 1
ATOM 1387 C C . ALA A 1 188 ? -6.723 -5.049 17.832 1.00 88.81 188 ALA A C 1
ATOM 1389 O O . ALA A 1 188 ? -6.625 -5.864 16.918 1.00 88.81 188 ALA A O 1
ATOM 1390 N N . ASN A 1 189 ? -7.366 -5.310 18.973 1.00 89.31 189 ASN A N 1
ATOM 1391 C CA . ASN A 1 189 ? -8.003 -6.594 19.270 1.00 89.31 189 ASN A CA 1
ATOM 1392 C C . ASN A 1 189 ? -9.523 -6.591 19.038 1.00 89.31 189 ASN A C 1
ATOM 1394 O O . ASN A 1 189 ? -10.152 -7.646 19.085 1.00 89.31 189 ASN A O 1
ATOM 1398 N N . GLY A 1 190 ? -10.120 -5.422 18.796 1.00 90.31 190 GLY A N 1
ATOM 1399 C CA . GLY A 1 190 ? -11.557 -5.276 18.575 1.00 90.31 190 GLY A CA 1
ATOM 1400 C C . GLY A 1 190 ? -12.387 -5.587 19.822 1.00 90.31 190 GLY A C 1
ATOM 1401 O O . GLY A 1 190 ? -13.457 -6.184 19.708 1.00 90.31 190 GLY A O 1
ATOM 1402 N N . LEU A 1 191 ? -11.885 -5.231 21.010 1.00 93.75 191 LEU A N 1
ATOM 1403 C CA . LEU A 1 191 ? -12.506 -5.577 22.291 1.00 93.75 191 LEU A CA 1
ATOM 1404 C C . LEU A 1 191 ? -12.468 -4.439 23.316 1.00 93.75 191 LEU A C 1
ATOM 1406 O O . LEU A 1 191 ? -11.670 -3.513 23.218 1.00 93.75 191 LEU A O 1
ATOM 1410 N N . CYS A 1 192 ? -13.323 -4.520 24.334 1.00 94.44 192 CYS A N 1
ATOM 1411 C CA . CYS A 1 192 ? -13.272 -3.625 25.486 1.00 94.44 192 CYS A CA 1
ATOM 1412 C C . CYS A 1 192 ? -12.280 -4.165 26.521 1.00 94.44 192 CYS A C 1
ATOM 1414 O O . CYS A 1 192 ? -12.553 -5.155 27.205 1.00 94.44 192 CYS A O 1
ATOM 1416 N N . GLN A 1 193 ? -11.125 -3.515 26.642 1.00 94.50 193 GLN A N 1
ATOM 1417 C CA . GLN A 1 193 ? -10.056 -3.902 27.556 1.00 94.50 193 GLN A CA 1
ATOM 1418 C C . GLN A 1 193 ? -10.162 -3.135 28.877 1.00 94.50 193 GLN A C 1
ATOM 1420 O O . GLN A 1 193 ? -10.398 -1.927 28.893 1.00 94.50 193 GLN A O 1
ATOM 1425 N N . GLY A 1 194 ? -9.995 -3.832 30.002 1.00 90.44 194 GLY A N 1
ATOM 1426 C CA . GLY A 1 194 ? -10.033 -3.210 31.325 1.00 90.44 194 GLY A CA 1
ATOM 1427 C C . GLY A 1 194 ? -8.889 -2.210 31.511 1.00 90.44 194 GLY A C 1
ATOM 1428 O O . GLY A 1 194 ? -7.739 -2.516 31.204 1.00 90.44 194 GLY A O 1
ATOM 1429 N N . LEU A 1 195 ? -9.197 -1.031 32.052 1.00 81.69 195 LEU A N 1
ATOM 1430 C CA . LEU A 1 195 ? -8.220 0.033 32.330 1.00 81.69 195 LEU A CA 1
ATOM 1431 C C . LEU A 1 195 ? -7.229 -0.336 33.450 1.00 81.69 195 LEU A C 1
ATOM 1433 O O . LEU A 1 195 ? -6.173 0.278 33.570 1.00 81.69 195 LEU A O 1
ATOM 1437 N N . GLY A 1 196 ? -7.548 -1.359 34.246 1.00 60.16 196 GLY A N 1
ATOM 1438 C CA . GLY A 1 196 ? -6.607 -2.029 35.136 1.00 60.16 196 GLY A CA 1
ATOM 1439 C C . GLY A 1 196 ? -5.994 -3.224 34.417 1.00 60.16 196 GLY A C 1
ATOM 1440 O O . GLY A 1 196 ? -6.579 -4.308 34.405 1.00 60.16 196 GLY A O 1
ATOM 1441 N N . GLY A 1 197 ? -4.824 -3.046 33.807 1.00 53.38 197 GLY A N 1
ATOM 1442 C CA . GLY A 1 197 ? -4.026 -4.160 33.307 1.00 53.38 197 GLY A CA 1
ATOM 1443 C C . GLY A 1 197 ? -3.591 -5.046 34.471 1.00 53.38 197 GLY A C 1
ATOM 1444 O O . GLY A 1 197 ? -2.545 -4.787 35.036 1.00 53.38 197 GLY A O 1
ATOM 1445 N N . GLN A 1 198 ? -4.441 -6.006 34.854 1.00 45.53 198 GLN A N 1
ATOM 1446 C CA . GLN A 1 198 ? -4.227 -7.256 35.607 1.00 45.53 198 GLN A CA 1
ATOM 1447 C C . GLN A 1 198 ? -5.553 -7.670 36.280 1.00 45.53 198 GLN A C 1
ATOM 1449 O O . GLN A 1 198 ? -5.723 -7.518 37.482 1.00 45.53 198 GLN A O 1
ATOM 1454 N N . ALA A 1 199 ? -6.506 -8.216 35.516 1.00 44.34 199 ALA A N 1
ATOM 1455 C CA . ALA A 1 199 ? -7.605 -9.010 36.092 1.00 44.34 199 ALA A CA 1
ATOM 1456 C C . ALA A 1 199 ? -8.242 -10.015 35.108 1.00 44.34 199 ALA A C 1
ATOM 1458 O O . ALA A 1 199 ? -9.403 -10.379 35.261 1.00 44.34 199 ALA A O 1
ATOM 1459 N N . GLN A 1 200 ? -7.506 -10.502 34.099 1.00 47.75 200 GLN A N 1
ATOM 1460 C CA . GLN A 1 200 ? -7.960 -11.637 33.270 1.00 47.75 200 GLN A CA 1
ATOM 1461 C C . GLN A 1 200 ? -7.110 -12.909 33.415 1.00 47.75 200 GLN A C 1
ATOM 1463 O O . GLN A 1 200 ? -7.449 -13.937 32.839 1.00 47.75 200 GLN A O 1
ATOM 1468 N N . THR A 1 201 ? -6.100 -12.922 34.290 1.00 41.97 201 THR A N 1
ATOM 1469 C CA . THR A 1 201 ? -5.310 -14.139 34.575 1.00 41.97 201 THR A CA 1
ATOM 1470 C C . THR A 1 201 ? -5.877 -15.002 35.717 1.00 41.97 201 THR A C 1
ATOM 1472 O O . THR A 1 201 ? -5.350 -16.080 35.996 1.00 41.97 201 THR A O 1
ATOM 1475 N N . GLN A 1 202 ? -6.968 -14.595 36.379 1.00 43.25 202 GLN A N 1
ATOM 1476 C CA . GLN A 1 202 ? -7.542 -15.371 37.495 1.00 43.25 202 GLN A CA 1
ATOM 1477 C C . GLN A 1 202 ? -8.767 -16.226 37.148 1.00 43.25 202 GLN A C 1
ATOM 1479 O O . GLN A 1 202 ? -9.016 -17.204 37.847 1.00 43.25 202 GLN A O 1
ATOM 1484 N N . VAL A 1 203 ? -9.482 -15.971 36.046 1.00 43.66 203 VAL A N 1
ATOM 1485 C CA . VAL A 1 203 ? -10.645 -16.815 35.696 1.00 43.66 203 VAL A CA 1
ATOM 1486 C C . VAL A 1 203 ? -10.212 -18.090 34.959 1.00 43.66 203 VAL A C 1
ATOM 1488 O O . VAL A 1 203 ? -10.729 -19.171 35.236 1.00 43.66 203 VAL A O 1
ATOM 1491 N N . GLN A 1 204 ? -9.181 -18.027 34.108 1.00 41.41 204 GLN A N 1
ATOM 1492 C CA . GLN A 1 204 ? -8.678 -19.212 33.394 1.00 41.41 204 GLN A CA 1
ATOM 1493 C C . GLN A 1 204 ? -7.811 -20.132 34.277 1.00 41.41 204 GLN A C 1
ATOM 1495 O O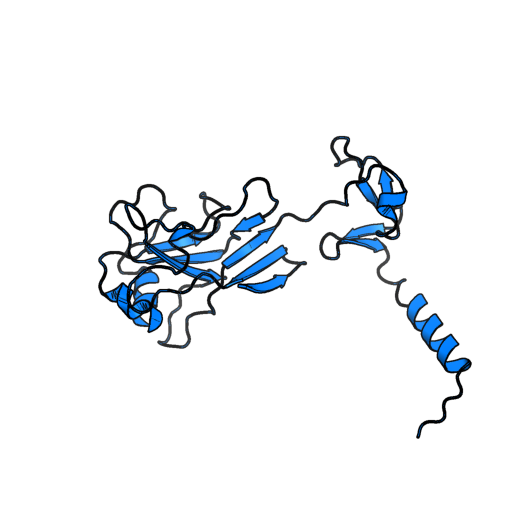 . GLN A 1 204 ? -7.851 -21.356 34.122 1.00 41.41 204 GLN A O 1
ATOM 1500 N N . SER A 1 205 ? -7.094 -19.581 35.267 1.00 37.81 205 SER A N 1
ATOM 1501 C CA . SER A 1 205 ? -6.316 -20.381 36.227 1.00 37.81 205 SER A CA 1
ATOM 1502 C C . SER A 1 205 ? -7.191 -21.067 37.286 1.00 37.81 205 SER A C 1
ATOM 1504 O O . SER A 1 205 ? -6.866 -22.178 37.708 1.00 37.81 205 SER A O 1
ATOM 1506 N N . GLN A 1 206 ? -8.343 -20.488 37.653 1.00 43.50 206 GLN A N 1
ATOM 1507 C CA . GLN A 1 206 ? -9.298 -21.130 38.566 1.00 43.50 206 GLN A CA 1
ATOM 1508 C C . GLN A 1 206 ? -10.131 -22.238 37.908 1.00 43.50 206 GLN A C 1
ATOM 1510 O O . GLN A 1 206 ? -10.469 -23.216 38.576 1.00 43.50 206 GLN A O 1
ATOM 1515 N N . ILE A 1 207 ? -10.435 -22.136 36.609 1.00 50.25 207 ILE A N 1
ATOM 1516 C CA . ILE A 1 207 ? -11.125 -23.213 35.880 1.00 50.25 207 ILE A CA 1
ATOM 1517 C C . ILE A 1 207 ? -10.179 -24.412 35.689 1.00 50.25 207 ILE A C 1
ATOM 1519 O O . ILE A 1 207 ? -10.575 -25.547 35.947 1.00 50.25 207 ILE A O 1
ATOM 1523 N N . SER A 1 208 ? -8.906 -24.171 35.348 1.00 46.06 208 SER A N 1
ATOM 1524 C CA . SER A 1 208 ? -7.886 -25.225 35.201 1.00 46.06 208 SER A CA 1
ATOM 1525 C C . SER A 1 208 ? -7.557 -25.935 36.524 1.00 46.06 208 SER A C 1
ATOM 1527 O O . SER A 1 208 ? -7.463 -27.165 36.562 1.00 46.06 208 SER A O 1
ATOM 1529 N N . SER A 1 209 ? -7.448 -25.197 37.638 1.00 48.56 209 SER A N 1
ATOM 1530 C CA . SER A 1 209 ? -7.147 -25.793 38.949 1.00 48.56 209 SER A CA 1
ATOM 1531 C C . SER A 1 209 ? -8.313 -26.612 39.513 1.00 48.56 209 SER A C 1
ATOM 1533 O O . SER A 1 209 ? -8.093 -27.694 40.062 1.00 48.56 209 SER A O 1
ATOM 1535 N N . LYS A 1 210 ? -9.563 -26.169 39.307 1.00 48.47 210 LYS A N 1
ATOM 1536 C CA . LYS A 1 210 ? -10.759 -26.919 39.728 1.00 48.47 210 LYS A CA 1
ATOM 1537 C C . LYS A 1 210 ? -11.031 -28.156 38.865 1.00 48.47 210 LYS A C 1
ATOM 1539 O O . LYS A 1 210 ? -11.564 -29.132 39.392 1.00 48.47 210 LYS A O 1
ATOM 1544 N N . LEU A 1 211 ? -10.635 -28.160 37.586 1.00 46.91 211 LEU A N 1
ATOM 1545 C CA . LEU A 1 211 ? -10.751 -29.344 36.721 1.00 46.91 211 LEU A CA 1
ATOM 1546 C C . LEU A 1 211 ? -9.707 -30.417 37.079 1.00 46.91 211 LEU A C 1
ATOM 1548 O O . LEU A 1 211 ? -10.053 -31.590 37.201 1.00 46.91 211 LEU A O 1
ATOM 1552 N N . LYS A 1 212 ? -8.452 -30.017 37.338 1.00 47.50 212 LYS A N 1
ATOM 1553 C CA . LYS A 1 212 ? -7.370 -30.936 37.744 1.00 47.50 212 LYS A CA 1
ATOM 1554 C C . LYS A 1 212 ? -7.590 -31.560 39.126 1.00 47.50 212 LYS A C 1
ATOM 1556 O O . LYS A 1 212 ? -7.215 -32.706 39.336 1.00 47.50 212 LYS A O 1
ATOM 1561 N N . ALA A 1 213 ? -8.244 -30.852 40.050 1.00 49.47 213 ALA A N 1
ATOM 1562 C CA . ALA A 1 213 ? -8.575 -31.395 41.371 1.00 49.47 213 ALA A CA 1
ATOM 1563 C C . ALA A 1 213 ? -9.701 -32.452 41.344 1.00 49.47 213 ALA A C 1
ATOM 1565 O O . ALA A 1 213 ? -9.771 -33.288 42.244 1.00 49.47 213 ALA A O 1
ATOM 1566 N N . LYS A 1 214 ? -10.574 -32.443 40.322 1.00 50.53 214 LYS A N 1
ATOM 1567 C CA . LYS A 1 214 ? -11.681 -33.412 40.181 1.00 50.53 214 LYS A CA 1
ATOM 1568 C C . LYS A 1 214 ? -11.351 -34.625 39.310 1.00 50.53 214 LYS A C 1
ATOM 1570 O O . LYS A 1 214 ? -12.003 -35.655 39.450 1.00 50.53 214 LYS A O 1
ATOM 1575 N N . LEU A 1 215 ? -10.339 -34.538 38.454 1.00 44.72 215 LEU A N 1
ATOM 1576 C CA . LEU A 1 215 ? -9.901 -35.625 37.583 1.00 44.72 215 LEU A CA 1
ATOM 1577 C C . LEU A 1 215 ? -8.543 -36.152 38.063 1.00 44.72 215 LEU A C 1
ATOM 1579 O O . LEU A 1 215 ? -7.494 -35.707 37.605 1.00 44.72 215 LEU A O 1
ATOM 1583 N N . LYS A 1 216 ? -8.563 -37.119 38.993 1.00 51.78 216 LYS A N 1
ATOM 1584 C CA . LYS A 1 216 ? -7.391 -37.946 39.334 1.00 51.78 216 LYS A CA 1
ATOM 1585 C C . LYS A 1 216 ? -6.983 -38.790 38.115 1.00 51.78 216 LYS A C 1
ATOM 1587 O O . LYS A 1 216 ? -7.268 -39.983 38.070 1.00 51.78 216 LYS A O 1
ATOM 1592 N N . LEU A 1 217 ? -6.326 -38.195 37.125 1.00 42.59 217 LEU A N 1
ATOM 1593 C CA . LEU A 1 217 ? -5.633 -38.945 36.080 1.00 42.59 217 LEU A CA 1
ATOM 1594 C C . LEU A 1 217 ? -4.193 -39.186 36.531 1.00 42.59 217 LEU A C 1
ATOM 1596 O O . LEU A 1 217 ? -3.378 -38.268 36.605 1.00 42.59 217 LEU A O 1
ATOM 1600 N N . LYS A 1 218 ? -3.922 -40.447 36.882 1.00 40.38 218 LYS A N 1
ATOM 1601 C CA . LYS A 1 218 ? -2.569 -40.994 36.991 1.00 40.38 218 LYS A CA 1
ATOM 1602 C C . LYS A 1 218 ? -1.885 -40.833 35.634 1.00 40.38 218 LYS A C 1
ATOM 1604 O O . LYS A 1 218 ? -2.466 -41.205 34.619 1.00 40.38 218 LYS A O 1
ATOM 1609 N N . ALA A 1 219 ? -0.676 -40.287 35.643 1.00 40.12 219 ALA A N 1
ATOM 1610 C CA . ALA A 1 219 ? 0.195 -40.307 34.480 1.00 40.12 219 ALA A CA 1
ATOM 1611 C C . ALA A 1 219 ? 0.603 -41.762 34.182 1.00 40.12 219 ALA A C 1
ATOM 1613 O O . ALA A 1 219 ? 1.068 -42.458 35.090 1.00 40.12 219 ALA A O 1
ATOM 1614 N N . CYS A 1 220 ? 0.384 -42.199 32.942 1.00 39.19 220 CYS A N 1
ATOM 1615 C CA . CYS A 1 220 ? 1.165 -43.248 32.292 1.00 39.19 220 CYS A CA 1
ATOM 1616 C C . CYS A 1 220 ? 2.212 -42.563 31.418 1.00 39.19 220 CYS A C 1
ATOM 1618 O O . CYS A 1 220 ? 1.853 -41.528 30.809 1.00 39.19 220 CYS A O 1
#

Sequence (220 aa):
MIKSINPTTRHIIIQPATLDRSACVSTDLHFEGIRLNETLPFAVATGNTIILLNCTINAPHAPPLDCSASSPCHSYIKDHKDAYACGRVATCCAYKTGGPHKEYEVRVRGSGGCAAYQSFVDFNGVSGTPGNGWPDLGVAIQWVAPQEPVCKGPMDCNALLNSKCGVGPTSGGVQRCLCIAGFKWDPANGLCQGLGGQAQTQVQSQISSKLKAKLKLKAC

Radius of gyration: 24.84 Å; chains: 1; bounding box: 56×58×65 Å